Protein AF-A0A7S2QSY2-F1 (afdb_monomer_lite)

Sequence (357 aa):
MADTKAAAERKKIFEDLQKGGANDLNKVTPKVSDGLNRSKMLGNIKKGAKLNNVQAPSTELSRAQKMQFRKERAEAKGESFVEKLDDEGLKFFNHIAEQKFSDQAIAFLNAYWGEVGSQAEFIYTVAWDKFKYADMHARGISYVHKYKEGTKLEFDIGLYFYEQLCKFLGESKNQEWKDEKYEISQPKLVTAIVRKKELRDKVDVNFDGHVSMIEYLLYQYRHFANPADFVTRSMNHDEHPEIRKARLALEEVNKRIQAYEAEKSRLEAEQKKKGVKGLRATNMLAQLNSSPLWEKLQAALITAEAAVRIATKKYGGKVFKGEGGRAMGSSEGSIWWLNRDLAEKKKKYGRVPKGKK

Structure (mmCIF, N/CA/C/O backbone):
data_AF-A0A7S2QSY2-F1
#
_entry.id   AF-A0A7S2QSY2-F1
#
loop_
_atom_site.group_PDB
_atom_site.id
_atom_site.type_symbol
_atom_site.label_atom_id
_atom_site.label_alt_id
_atom_site.label_comp_id
_atom_site.label_asym_id
_atom_site.label_entity_id
_atom_site.label_seq_id
_atom_site.pdbx_PDB_ins_code
_atom_site.Cartn_x
_atom_site.Cartn_y
_atom_site.Cartn_z
_atom_site.occupancy
_atom_site.B_iso_or_equiv
_atom_site.auth_seq_id
_atom_site.auth_comp_id
_atom_site.auth_asym_id
_atom_site.auth_atom_id
_atom_site.pdbx_PDB_model_num
ATOM 1 N N . MET A 1 1 ? -45.312 -27.152 10.683 1.00 50.69 1 MET A N 1
ATOM 2 C CA . MET A 1 1 ? -44.824 -28.178 11.639 1.00 50.69 1 MET A CA 1
ATOM 3 C C . MET A 1 1 ? -43.296 -28.341 11.666 1.00 50.69 1 MET A C 1
ATOM 5 O O . MET A 1 1 ? -42.800 -28.946 12.604 1.00 50.69 1 MET A O 1
ATOM 9 N N . ALA A 1 2 ? -42.525 -27.806 10.706 1.00 49.09 2 ALA A N 1
ATOM 10 C CA . ALA A 1 2 ? -41.055 -27.855 10.765 1.00 49.09 2 ALA A CA 1
ATOM 11 C C . ALA A 1 2 ? -40.451 -26.876 11.802 1.00 49.09 2 ALA A C 1
ATOM 13 O O . ALA A 1 2 ? -39.478 -27.217 12.472 1.00 49.09 2 ALA A O 1
ATOM 14 N N . ASP A 1 3 ? -41.077 -25.714 12.019 1.00 53.25 3 ASP A N 1
ATOM 15 C CA . ASP A 1 3 ? -40.569 -24.689 12.950 1.00 53.25 3 ASP A CA 1
ATOM 16 C C . ASP A 1 3 ? -40.677 -25.063 14.435 1.00 53.25 3 ASP A C 1
ATOM 18 O O . ASP A 1 3 ? -39.853 -24.649 15.252 1.00 53.25 3 ASP A O 1
ATOM 22 N N . THR A 1 4 ? -41.641 -25.907 14.807 1.00 67.38 4 THR A N 1
ATOM 23 C CA . THR A 1 4 ? -41.817 -26.343 16.201 1.00 67.38 4 THR A CA 1
ATOM 24 C C . THR A 1 4 ? -40.722 -27.312 16.647 1.00 67.38 4 THR A 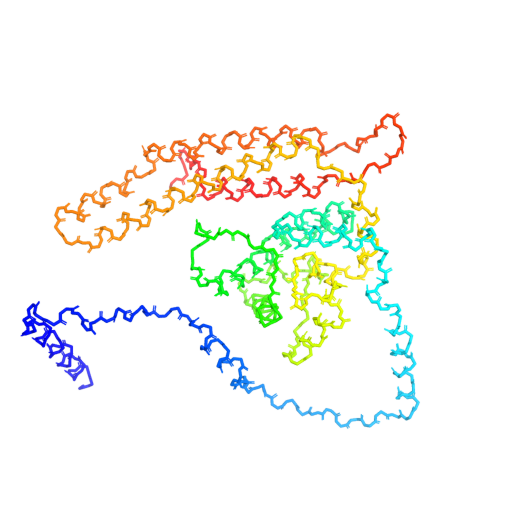C 1
ATOM 26 O O . THR A 1 4 ? -40.346 -27.318 17.820 1.00 67.38 4 THR A O 1
ATOM 29 N N . LYS A 1 5 ? -40.140 -28.078 15.716 1.00 73.19 5 LYS A N 1
ATOM 30 C CA . LYS A 1 5 ? -39.048 -29.017 16.008 1.00 73.19 5 LYS A CA 1
ATOM 31 C C . LYS A 1 5 ? -37.724 -28.283 16.258 1.00 73.19 5 LYS A C 1
ATOM 33 O O . LYS A 1 5 ? -37.023 -28.595 17.216 1.00 73.19 5 LYS A O 1
ATOM 38 N N . ALA A 1 6 ? -37.451 -27.237 15.475 1.00 68.19 6 ALA A N 1
ATOM 39 C CA . ALA A 1 6 ? -36.280 -26.379 15.663 1.00 68.19 6 ALA A CA 1
ATOM 40 C C . ALA A 1 6 ? -36.349 -25.567 16.971 1.00 68.19 6 ALA A C 1
ATOM 42 O O . ALA A 1 6 ? -35.329 -25.350 17.625 1.00 68.19 6 ALA A O 1
ATOM 43 N N . ALA A 1 7 ? -37.547 -25.141 17.386 1.00 73.56 7 ALA A N 1
ATOM 44 C CA . ALA A 1 7 ? -37.744 -24.463 18.666 1.00 73.56 7 ALA A CA 1
ATOM 45 C C . ALA A 1 7 ? -37.523 -25.404 19.867 1.00 73.56 7 ALA A C 1
ATOM 47 O O . ALA A 1 7 ? -36.895 -25.008 20.852 1.00 73.56 7 ALA A O 1
ATOM 48 N N . ALA A 1 8 ? -37.972 -26.661 19.769 1.00 81.69 8 ALA A N 1
ATOM 49 C CA . ALA A 1 8 ? -37.766 -27.671 20.807 1.00 81.69 8 ALA A CA 1
ATOM 50 C C . ALA A 1 8 ? -36.281 -28.050 20.975 1.00 81.69 8 ALA A C 1
ATOM 52 O O . ALA A 1 8 ? -35.799 -28.146 22.103 1.00 81.69 8 ALA A O 1
ATOM 53 N N . GLU A 1 9 ? -35.528 -28.182 19.876 1.00 81.62 9 GLU A N 1
ATOM 54 C CA . GLU A 1 9 ? -34.081 -28.443 19.937 1.00 81.62 9 GLU A CA 1
ATOM 55 C C . GLU A 1 9 ? -33.304 -27.286 20.572 1.00 81.62 9 GLU A C 1
ATOM 57 O O . GLU A 1 9 ? -32.437 -27.515 21.416 1.00 81.62 9 GLU A O 1
ATOM 62 N N . ARG A 1 10 ? -33.646 -26.033 20.244 1.00 79.50 10 ARG A N 1
ATOM 63 C CA . ARG A 1 10 ? -32.997 -24.857 20.851 1.00 79.50 10 ARG A CA 1
ATOM 64 C C . ARG A 1 10 ? -33.268 -24.755 22.349 1.00 79.50 10 ARG A C 1
ATOM 66 O O . ARG A 1 10 ? -32.367 -24.385 23.100 1.00 79.50 10 ARG A O 1
ATOM 73 N N . LYS A 1 11 ? -34.482 -25.102 22.786 1.00 85.12 11 LYS A N 1
ATOM 74 C CA . LYS A 1 11 ? -34.843 -25.104 24.208 1.00 85.12 11 LYS A CA 1
ATOM 75 C C . LYS A 1 11 ? -34.082 -26.187 24.980 1.00 85.12 11 LYS A C 1
ATOM 77 O O . LYS A 1 11 ? -33.561 -25.902 26.052 1.00 85.12 11 LYS A O 1
ATOM 82 N N . LYS A 1 12 ? -33.925 -27.378 24.392 1.00 83.56 12 LYS A N 1
ATOM 83 C CA . LYS A 1 12 ? -33.162 -28.481 24.993 1.00 83.56 12 LYS A CA 1
ATOM 84 C C . LYS A 1 12 ? -31.674 -28.143 25.153 1.00 83.56 12 LYS A C 1
ATOM 86 O O . LYS A 1 12 ? -31.125 -28.322 26.232 1.00 83.56 12 LYS A O 1
ATOM 91 N N . ILE A 1 13 ? -31.052 -27.549 24.130 1.00 76.06 13 ILE A N 1
ATOM 92 C CA . ILE A 1 13 ? -29.649 -27.094 24.194 1.00 76.06 13 ILE A CA 1
ATOM 93 C C . ILE A 1 13 ? -29.450 -26.048 25.303 1.00 76.06 13 ILE A C 1
ATOM 95 O O . ILE A 1 13 ? -28.426 -26.045 25.984 1.00 76.06 13 ILE A O 1
ATOM 99 N N . PHE A 1 14 ? -30.427 -25.159 25.498 1.00 71.50 14 PHE A N 1
ATOM 100 C CA . PHE A 1 14 ? -30.367 -24.134 26.537 1.00 71.50 14 PHE A CA 1
ATOM 101 C C . PHE A 1 14 ? -30.526 -24.714 27.952 1.00 71.50 14 PHE A C 1
ATOM 103 O O . PHE A 1 14 ? -29.812 -24.300 28.864 1.00 71.50 14 PHE A O 1
ATOM 110 N N . GLU A 1 15 ? -31.413 -25.696 28.136 1.00 79.75 15 GLU A N 1
ATOM 111 C CA . GLU A 1 15 ? -31.587 -26.399 29.415 1.00 79.75 15 GLU A CA 1
ATOM 112 C C . GLU A 1 15 ? -30.362 -27.256 29.779 1.00 79.75 15 GLU A C 1
ATOM 114 O O . GLU A 1 15 ? -29.955 -27.275 30.942 1.00 79.75 15 GLU A O 1
ATOM 119 N N . ASP A 1 16 ? -29.718 -27.892 28.796 1.00 73.69 16 ASP A N 1
ATOM 120 C CA . ASP A 1 16 ? -28.496 -28.679 29.007 1.00 73.69 16 ASP A CA 1
ATOM 121 C C . ASP A 1 16 ? -27.298 -27.785 29.394 1.00 73.69 16 ASP A C 1
ATOM 123 O O . ASP A 1 16 ? -26.486 -28.156 30.243 1.00 73.69 16 ASP A O 1
ATOM 127 N N . LEU A 1 17 ? -27.233 -26.557 28.864 1.00 64.62 17 LEU A N 1
ATOM 128 C CA . LEU A 1 17 ? -26.238 -25.545 29.252 1.00 64.62 17 LEU A CA 1
ATOM 129 C C . LEU A 1 17 ? -26.439 -25.006 30.676 1.00 64.62 17 LEU A C 1
ATOM 131 O O . LEU A 1 17 ? -25.469 -24.591 31.306 1.00 64.62 17 LEU A O 1
ATOM 135 N N . GLN A 1 18 ? -27.671 -25.003 31.192 1.00 76.50 18 GLN A N 1
ATOM 136 C CA . GLN A 1 18 ? -27.955 -24.574 32.567 1.00 76.50 18 GLN A CA 1
ATOM 137 C C . GLN A 1 18 ? -27.713 -25.677 33.603 1.00 76.50 18 GLN A C 1
ATOM 139 O O . GLN A 1 18 ? -27.445 -25.368 34.763 1.00 76.50 18 GLN A O 1
ATOM 144 N N . LYS A 1 19 ? -27.788 -26.952 33.201 1.00 76.06 19 LYS A N 1
ATOM 145 C CA . LYS A 1 19 ? -27.580 -28.107 34.092 1.00 76.06 19 LYS A CA 1
ATOM 146 C C . LYS A 1 19 ? -26.111 -28.533 34.219 1.00 76.06 19 LYS A C 1
ATOM 148 O O . LYS A 1 19 ? -25.782 -29.300 35.121 1.00 76.06 19 LYS A O 1
ATOM 153 N N . GLY A 1 20 ? -25.223 -28.027 33.362 1.00 54.44 20 GLY A N 1
ATOM 154 C CA . GLY A 1 20 ? -23.781 -28.267 33.444 1.00 54.44 20 GLY A CA 1
ATOM 155 C C . GLY A 1 20 ? -23.124 -27.477 34.579 1.00 54.44 20 GLY A C 1
ATOM 156 O O . GLY A 1 20 ? -22.805 -26.301 34.421 1.00 54.44 20 GLY A O 1
ATOM 157 N N . GLY A 1 21 ? -22.917 -28.128 35.726 1.00 45.19 21 GLY A N 1
ATOM 158 C CA . GLY A 1 21 ? -22.182 -27.581 36.869 1.00 45.19 21 GLY A CA 1
ATOM 159 C C . GLY A 1 21 ? -20.744 -27.169 36.522 1.00 45.19 21 GLY A C 1
ATOM 160 O O . GLY A 1 21 ? -20.099 -27.746 35.650 1.00 45.19 21 GLY A O 1
ATOM 161 N N . ALA A 1 22 ? -20.239 -26.166 37.242 1.00 50.59 22 ALA A N 1
ATOM 162 C CA . ALA A 1 22 ? -19.014 -25.400 36.981 1.00 50.59 22 ALA A CA 1
ATOM 163 C C . ALA A 1 22 ? -17.669 -26.172 36.983 1.00 50.59 22 ALA A C 1
ATOM 165 O O . ALA A 1 22 ? -16.617 -25.539 36.954 1.00 50.59 22 ALA A O 1
ATOM 166 N N . ASN A 1 23 ? -17.670 -27.508 36.982 1.00 48.81 23 ASN A N 1
ATOM 167 C CA . ASN A 1 23 ? -16.460 -28.326 37.132 1.00 48.81 23 ASN A CA 1
ATOM 168 C C . ASN A 1 23 ? -15.891 -28.922 35.831 1.00 48.81 23 ASN A C 1
ATOM 170 O O . ASN A 1 23 ? -14.865 -29.589 35.894 1.00 48.81 23 ASN A O 1
ATOM 174 N N . ASP A 1 24 ? -16.468 -28.633 34.658 1.00 45.44 24 ASP A N 1
ATOM 175 C CA . ASP A 1 24 ? -15.987 -29.168 33.365 1.00 45.44 24 ASP A CA 1
ATOM 176 C C . ASP A 1 24 ? -15.533 -28.088 32.355 1.00 45.44 24 ASP A C 1
ATOM 178 O O . ASP A 1 24 ? -15.502 -28.285 31.138 1.00 45.44 24 ASP A O 1
ATOM 182 N N . LEU A 1 25 ? -15.116 -26.917 32.850 1.00 48.22 25 LEU A N 1
ATOM 183 C CA . LEU A 1 25 ? -14.672 -25.791 32.010 1.00 48.22 25 LEU A CA 1
ATOM 184 C C . LEU A 1 25 ? -13.300 -25.988 31.329 1.00 48.22 25 LEU A C 1
ATOM 186 O O . LEU A 1 25 ? -12.927 -25.175 30.487 1.00 48.22 25 LEU A O 1
ATOM 190 N N . ASN A 1 26 ? -12.580 -27.081 31.604 1.00 44.19 26 ASN A N 1
ATOM 191 C CA . ASN A 1 26 ? -11.269 -27.363 30.997 1.00 44.19 26 ASN A CA 1
ATOM 192 C C . ASN A 1 26 ? -11.314 -28.200 29.703 1.00 44.19 26 ASN A C 1
ATOM 194 O O . ASN A 1 26 ? -10.260 -28.521 29.156 1.00 44.19 26 ASN A O 1
ATOM 198 N N . LYS A 1 27 ? -12.498 -28.539 29.170 1.00 44.47 27 LYS A N 1
ATOM 199 C CA . LYS A 1 27 ? -12.619 -29.299 27.904 1.00 44.47 27 LYS A CA 1
ATOM 200 C C . LYS A 1 27 ? -13.310 -28.562 26.757 1.00 44.47 27 LYS A C 1
ATOM 202 O O . LYS A 1 27 ? -13.442 -29.122 25.669 1.00 44.47 27 LYS A O 1
ATOM 207 N N . VAL A 1 28 ? -13.685 -27.297 26.933 1.00 40.47 28 VAL A N 1
ATOM 208 C CA . VAL A 1 28 ? -14.290 -26.503 25.854 1.00 40.47 28 VAL A CA 1
ATOM 209 C C . VAL A 1 28 ? -13.216 -25.654 25.183 1.00 40.47 28 VAL A C 1
ATOM 211 O O . VAL A 1 28 ? -12.986 -24.498 25.530 1.00 40.47 28 VAL A O 1
ATOM 214 N N . THR A 1 29 ? -12.549 -26.234 24.186 1.00 38.97 29 THR A N 1
ATOM 215 C CA . THR A 1 29 ? -11.822 -25.436 23.195 1.00 38.97 29 THR A CA 1
ATOM 216 C C . THR A 1 29 ? -12.833 -24.542 22.471 1.00 38.97 29 THR A C 1
ATOM 218 O O . THR A 1 29 ? -13.835 -25.048 21.953 1.00 38.97 29 THR A O 1
ATOM 221 N N . PRO A 1 30 ? -12.629 -23.214 22.415 1.00 38.22 30 PRO A N 1
ATOM 222 C CA . PRO A 1 30 ? -13.515 -22.358 21.651 1.00 38.22 30 PRO A CA 1
ATOM 223 C C . PRO A 1 30 ? -13.351 -22.716 20.173 1.00 38.22 30 PRO A C 1
ATOM 225 O O . PRO A 1 30 ? -12.319 -22.439 19.561 1.00 38.22 30 PRO A O 1
ATOM 228 N N . LYS A 1 31 ? -14.381 -23.336 19.585 1.00 39.25 31 LYS A N 1
ATOM 229 C CA . LYS A 1 31 ? -14.563 -23.350 18.132 1.00 39.25 31 LYS A CA 1
ATOM 230 C C . LYS A 1 31 ? -14.738 -21.899 17.693 1.00 39.25 31 LYS A C 1
ATOM 232 O O . LYS A 1 31 ? -15.846 -21.373 17.682 1.00 39.25 31 LYS A O 1
ATOM 237 N N . VAL A 1 32 ? -13.623 -21.252 17.365 1.00 39.62 32 VAL A N 1
ATOM 238 C CA . VAL A 1 32 ? -13.602 -20.021 16.582 1.00 39.62 32 VAL A CA 1
ATOM 239 C C . VAL A 1 32 ? -14.216 -20.382 15.233 1.00 39.62 32 VAL A C 1
ATOM 241 O O . VAL A 1 32 ? -13.610 -21.087 14.426 1.00 39.62 32 VAL A O 1
ATOM 244 N N . SER A 1 33 ? -15.472 -19.993 15.045 1.00 46.12 33 SER A N 1
ATOM 245 C CA . SER A 1 33 ? -16.187 -20.154 13.791 1.00 46.12 33 SER A CA 1
ATOM 246 C C . SER A 1 33 ? -15.551 -19.276 12.711 1.00 46.12 33 SER A C 1
ATOM 248 O O . SER A 1 33 ? -15.330 -18.081 12.890 1.00 46.12 33 SER A O 1
ATOM 250 N N . ASP A 1 34 ? -15.273 -19.931 11.586 1.00 46.12 34 ASP A N 1
ATOM 251 C CA . ASP A 1 34 ? -15.188 -19.384 10.230 1.00 46.12 34 ASP A CA 1
ATOM 252 C C . ASP A 1 34 ? -14.036 -18.443 9.855 1.00 46.12 34 ASP A C 1
ATOM 254 O O . ASP A 1 34 ? -14.152 -17.622 8.949 1.00 46.12 34 ASP A O 1
ATOM 258 N N . GLY A 1 35 ? -12.851 -18.686 10.414 1.00 43.22 35 GLY A N 1
ATOM 259 C CA . GLY A 1 35 ? -11.619 -18.495 9.644 1.00 43.22 35 GLY A CA 1
ATOM 260 C C . GLY A 1 35 ? -11.384 -19.719 8.754 1.00 43.22 35 GLY A C 1
ATOM 261 O O . GLY A 1 35 ? -11.264 -20.836 9.265 1.00 43.22 35 GLY A O 1
ATOM 262 N N . LEU A 1 36 ? -11.328 -19.559 7.428 1.00 49.75 36 LEU A N 1
ATOM 263 C CA . LEU A 1 36 ? -10.920 -20.636 6.520 1.00 49.75 36 LEU A CA 1
ATOM 264 C C . LEU A 1 36 ? -9.471 -21.043 6.861 1.00 49.75 36 LEU A C 1
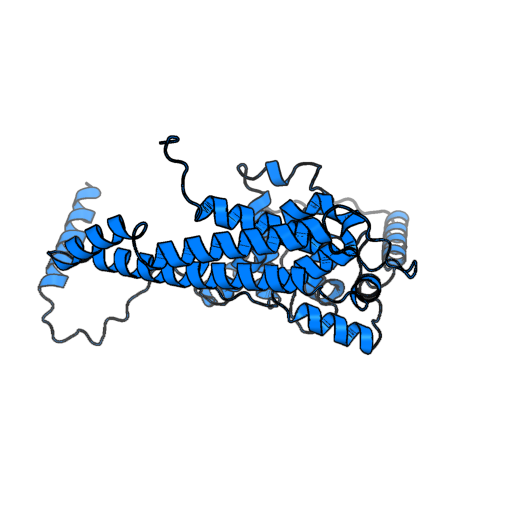ATOM 266 O O . LEU A 1 36 ? -8.515 -20.406 6.436 1.00 49.75 36 LEU A O 1
ATOM 270 N N . ASN A 1 37 ? -9.293 -22.086 7.676 1.00 66.38 37 ASN A N 1
ATOM 271 C CA . ASN A 1 37 ? -7.963 -22.582 8.039 1.00 66.38 37 ASN A CA 1
ATOM 272 C C . ASN A 1 37 ? -7.201 -23.012 6.761 1.00 66.38 37 ASN A C 1
ATOM 274 O O . ASN A 1 37 ? -7.827 -23.552 5.844 1.00 66.38 37 ASN A O 1
ATOM 278 N N . ARG A 1 38 ? -5.873 -22.812 6.690 1.00 60.22 38 ARG A N 1
ATOM 279 C CA . ARG A 1 38 ? -4.998 -23.126 5.530 1.00 60.22 38 ARG A CA 1
ATOM 280 C C . ARG A 1 38 ? -5.296 -24.508 4.937 1.00 60.22 38 ARG A C 1
ATOM 282 O O . ARG A 1 38 ? -5.371 -24.662 3.724 1.00 60.22 38 ARG A O 1
ATOM 289 N N . SER A 1 39 ? -5.574 -25.492 5.794 1.00 69.69 39 SER A N 1
ATOM 290 C CA . SER A 1 39 ? -5.979 -26.849 5.396 1.00 69.69 39 SER A CA 1
ATOM 291 C C . SER A 1 39 ? -7.286 -26.895 4.579 1.00 69.69 39 SER A C 1
ATOM 293 O O . SER A 1 39 ? -7.354 -27.595 3.571 1.00 69.69 39 SER A O 1
ATOM 295 N N . LYS A 1 40 ? -8.308 -26.102 4.938 1.00 70.38 40 LYS A N 1
ATOM 296 C CA . LYS A 1 40 ? -9.559 -25.984 4.164 1.00 70.38 40 LYS A CA 1
ATOM 297 C C . LYS A 1 40 ? -9.350 -25.245 2.843 1.00 70.38 40 LYS A C 1
ATOM 299 O O . LYS A 1 40 ? -9.940 -25.646 1.845 1.00 70.38 40 LYS A O 1
ATOM 304 N N . MET A 1 41 ? -8.504 -24.211 2.815 1.00 65.25 41 MET A N 1
ATOM 305 C CA . MET A 1 41 ? -8.178 -23.507 1.568 1.00 65.25 41 MET A CA 1
ATOM 306 C C . MET A 1 41 ? -7.459 -24.444 0.585 1.00 65.25 41 MET A C 1
ATOM 308 O O . MET A 1 41 ? -7.918 -24.620 -0.541 1.00 65.25 41 MET A O 1
ATOM 312 N N . LEU A 1 42 ? -6.411 -25.138 1.044 1.00 70.38 42 LEU A N 1
ATOM 313 C CA . LEU A 1 42 ? -5.708 -26.152 0.252 1.00 70.38 42 LEU A CA 1
ATOM 314 C C . LEU A 1 42 ? -6.639 -27.303 -0.156 1.00 70.38 42 LEU A C 1
ATOM 316 O O . LEU A 1 42 ? -6.533 -27.819 -1.266 1.00 70.38 42 LEU A O 1
ATOM 320 N N . GLY A 1 43 ? -7.584 -27.683 0.707 1.00 73.88 43 GLY A N 1
ATOM 321 C CA . GLY A 1 43 ? -8.617 -28.672 0.402 1.00 73.88 43 GLY A CA 1
ATOM 322 C C . GLY A 1 43 ? -9.564 -28.235 -0.718 1.00 73.88 43 GLY A C 1
ATOM 323 O O . GLY A 1 43 ? -9.887 -29.045 -1.583 1.00 73.88 43 GLY A O 1
ATOM 324 N N . ASN A 1 44 ? -9.971 -26.965 -0.750 1.00 65.94 44 ASN A N 1
ATOM 325 C CA . ASN A 1 44 ? -10.832 -26.422 -1.805 1.00 65.94 44 ASN A CA 1
ATOM 326 C C . ASN A 1 44 ? -10.083 -26.261 -3.137 1.00 65.94 44 ASN A C 1
ATOM 328 O O . ASN A 1 44 ? -10.648 -26.581 -4.179 1.00 65.94 44 ASN A O 1
ATOM 332 N N . ILE A 1 45 ? -8.804 -25.869 -3.102 1.00 60.81 45 ILE A N 1
ATOM 333 C CA . ILE A 1 45 ? -7.930 -25.827 -4.287 1.00 60.81 45 ILE A CA 1
ATOM 334 C C . ILE A 1 45 ? -7.739 -27.240 -4.860 1.00 60.81 45 ILE A C 1
ATOM 336 O O . ILE A 1 45 ? -7.869 -27.451 -6.065 1.00 60.81 45 ILE A O 1
ATOM 340 N N . LYS A 1 46 ? -7.508 -28.242 -3.999 1.00 60.53 46 LYS A N 1
ATOM 341 C CA . LYS A 1 46 ? -7.387 -29.651 -4.413 1.00 60.53 46 LYS A CA 1
ATOM 342 C C . LYS A 1 46 ? -8.694 -30.245 -4.941 1.00 60.53 46 LYS A C 1
ATOM 344 O O . LYS A 1 46 ? -8.645 -31.169 -5.745 1.00 60.53 46 LYS A O 1
ATOM 349 N N . LYS A 1 47 ? -9.852 -29.738 -4.505 1.00 61.53 47 LYS A N 1
ATOM 350 C CA . LYS A 1 47 ? -11.168 -30.254 -4.911 1.00 61.53 47 LYS A CA 1
ATOM 351 C C . LYS A 1 47 ? -11.636 -29.804 -6.292 1.00 61.53 47 LYS A C 1
ATOM 353 O O . LYS A 1 47 ? -12.694 -30.275 -6.683 1.00 61.53 47 LYS A O 1
ATOM 358 N N . GLY A 1 48 ? -10.866 -28.974 -7.007 1.00 45.44 48 GLY A N 1
ATOM 359 C CA . GLY A 1 48 ? -11.055 -28.668 -8.428 1.00 45.44 48 GLY A CA 1
ATOM 360 C C . GLY A 1 48 ? -12.489 -28.271 -8.777 1.00 45.44 48 GLY A C 1
ATOM 361 O O . GLY A 1 48 ? -13.330 -29.128 -9.032 1.00 45.44 48 GLY A O 1
ATOM 362 N N . ALA A 1 49 ? -12.783 -26.969 -8.820 1.00 46.69 49 ALA A N 1
ATOM 363 C CA . ALA A 1 49 ? -14.053 -26.501 -9.366 1.00 46.69 49 ALA A CA 1
ATOM 364 C C . ALA A 1 49 ? -14.284 -27.167 -10.734 1.00 46.69 49 ALA A C 1
ATOM 366 O O . ALA A 1 49 ? -13.443 -27.050 -11.627 1.00 46.69 49 ALA A O 1
ATOM 367 N N . LYS A 1 50 ? -15.389 -27.915 -10.870 1.00 42.38 50 LYS A N 1
ATOM 368 C CA . LYS A 1 50 ? -15.807 -28.521 -12.137 1.00 42.38 50 LYS A CA 1
ATOM 369 C C . LYS A 1 50 ? -16.083 -27.381 -13.116 1.00 42.38 50 LYS A C 1
ATOM 371 O O . LYS A 1 50 ? -17.165 -26.803 -13.107 1.00 42.38 50 LYS A O 1
ATOM 376 N N . LEU A 1 51 ? -15.074 -27.011 -13.896 1.00 43.62 51 LEU A N 1
ATOM 377 C CA . LEU A 1 51 ? -15.234 -26.126 -15.038 1.00 43.62 51 LEU A CA 1
ATOM 378 C C . LEU A 1 51 ? -16.082 -26.869 -16.072 1.00 43.62 51 LEU A C 1
ATOM 380 O O . LEU A 1 51 ? -15.885 -28.064 -16.295 1.00 43.62 51 LEU A O 1
ATOM 384 N N . ASN A 1 52 ? -17.047 -26.163 -16.658 1.00 39.75 52 ASN A N 1
ATOM 385 C CA . ASN A 1 52 ? -17.882 -26.691 -17.729 1.00 39.75 52 ASN A CA 1
ATOM 386 C C . ASN A 1 52 ? -16.992 -27.308 -18.817 1.00 39.75 52 ASN A C 1
ATOM 388 O O . ASN A 1 52 ? -16.001 -26.697 -19.219 1.00 39.75 52 ASN A O 1
ATOM 392 N N . ASN A 1 53 ? -17.351 -28.511 -19.275 1.00 42.09 53 ASN A N 1
ATOM 393 C CA . ASN A 1 53 ? -16.729 -29.167 -20.422 1.00 42.09 53 ASN A CA 1
ATOM 394 C C . ASN A 1 53 ? -16.919 -28.277 -21.656 1.00 42.09 53 ASN A C 1
ATOM 396 O O . ASN A 1 53 ? -17.928 -28.363 -22.351 1.00 42.09 53 ASN A O 1
ATOM 400 N N . VAL A 1 54 ? -15.950 -27.405 -21.916 1.00 36.03 54 VAL A N 1
ATOM 401 C CA . VAL A 1 54 ? -15.820 -26.729 -23.201 1.00 36.03 54 VAL A CA 1
ATOM 402 C C . VAL A 1 54 ? -15.402 -27.808 -24.194 1.00 36.03 54 VAL A C 1
ATOM 404 O O . VAL A 1 54 ? -14.321 -28.383 -24.064 1.00 36.03 54 VAL A O 1
ATOM 407 N N . GLN A 1 55 ? -16.283 -28.130 -25.144 1.00 37.09 55 GLN A N 1
ATOM 408 C CA . GLN A 1 55 ? -15.950 -28.983 -26.282 1.00 37.09 55 GLN A CA 1
ATOM 409 C C . GLN A 1 55 ? -14.698 -28.420 -26.956 1.00 37.09 55 GLN A C 1
ATOM 411 O O . GLN A 1 55 ? -14.677 -27.266 -27.386 1.00 37.09 55 GLN A O 1
ATOM 416 N N . ALA A 1 56 ? -13.637 -29.226 -26.998 1.00 37.03 56 ALA A N 1
ATOM 417 C CA . ALA A 1 56 ? -12.425 -28.864 -27.708 1.00 37.03 56 ALA A CA 1
ATOM 418 C C . ALA A 1 56 ? -12.780 -28.662 -29.192 1.00 37.03 56 ALA A C 1
ATOM 420 O O . ALA A 1 56 ? -13.370 -29.570 -29.784 1.00 37.03 56 ALA A O 1
ATOM 421 N N . PRO A 1 57 ? -12.459 -27.510 -29.804 1.00 38.78 57 PRO A N 1
ATOM 422 C CA . PRO A 1 57 ? -12.703 -27.316 -31.224 1.00 38.78 57 PRO A CA 1
ATOM 423 C C . PRO A 1 57 ? -11.857 -28.322 -32.013 1.00 38.78 57 PRO A C 1
ATOM 425 O O . PRO A 1 57 ? -10.626 -28.273 -32.004 1.00 38.78 57 PRO A O 1
ATOM 428 N N . SER A 1 58 ? -12.528 -29.267 -32.673 1.00 47.38 58 SER A N 1
ATOM 429 C CA . SER A 1 58 ? -11.917 -30.233 -33.582 1.00 47.38 58 SER A CA 1
ATOM 430 C C . SER A 1 58 ? -11.642 -29.561 -34.925 1.00 47.38 58 SER A C 1
ATOM 432 O O . SER A 1 58 ? -12.368 -29.743 -35.898 1.00 47.38 58 SER A O 1
ATOM 434 N N . THR A 1 59 ? -10.591 -28.755 -34.979 1.00 49.66 59 THR A N 1
ATOM 435 C CA . THR A 1 59 ? -10.024 -28.297 -36.249 1.00 49.66 59 THR A CA 1
ATOM 436 C C . THR A 1 59 ? -8.560 -28.680 -36.263 1.00 49.66 59 THR A C 1
ATOM 438 O O . THR A 1 59 ? -7.725 -28.060 -35.600 1.00 49.66 59 THR A O 1
ATOM 441 N N . GLU A 1 60 ? -8.254 -29.758 -36.982 1.00 63.56 60 GLU A N 1
ATOM 442 C CA . GLU A 1 60 ? -6.887 -30.178 -37.242 1.00 63.56 60 GLU A CA 1
ATOM 443 C C . GLU A 1 60 ? -6.170 -29.080 -38.029 1.00 63.56 60 GLU A C 1
ATOM 445 O O . GLU A 1 60 ? -6.358 -28.913 -39.231 1.00 63.56 60 GLU A O 1
ATOM 450 N N . LEU A 1 61 ? -5.337 -28.302 -37.337 1.00 71.06 61 LEU A N 1
ATOM 451 C CA . LEU A 1 61 ? -4.461 -27.331 -37.984 1.00 71.06 61 LEU A CA 1
ATOM 452 C C . LEU A 1 61 ? -3.588 -28.046 -39.021 1.00 71.06 61 LEU A C 1
ATOM 454 O O . LEU A 1 61 ? -2.956 -29.073 -38.719 1.00 71.06 61 LEU A O 1
ATOM 458 N N . SER A 1 62 ? -3.519 -27.469 -40.220 1.00 85.06 62 SER A N 1
ATOM 459 C CA . SER A 1 62 ? -2.649 -27.955 -41.290 1.00 85.06 62 SER A CA 1
ATOM 460 C C . SER A 1 62 ? -1.182 -27.963 -40.843 1.00 85.06 62 SER A C 1
ATOM 462 O O . SER A 1 62 ? -0.767 -27.235 -39.934 1.00 85.06 62 SER A O 1
ATOM 464 N N . ARG A 1 63 ? -0.352 -28.788 -41.491 1.00 81.62 63 ARG A N 1
ATOM 465 C CA . AR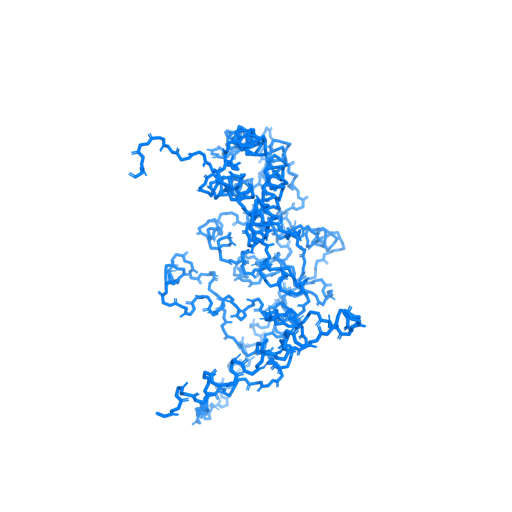G A 1 63 ? 1.086 -28.885 -41.180 1.00 81.62 63 ARG A CA 1
ATOM 466 C C . ARG A 1 63 ? 1.802 -27.532 -41.314 1.00 81.62 63 ARG A C 1
ATOM 468 O O . ARG A 1 63 ? 2.691 -27.251 -40.513 1.00 81.62 63 ARG A O 1
ATOM 475 N N . ALA A 1 64 ? 1.375 -26.696 -42.262 1.00 85.06 64 ALA A N 1
ATOM 476 C CA . ALA A 1 64 ? 1.881 -25.339 -42.456 1.00 85.06 64 ALA A CA 1
ATOM 477 C C . ALA A 1 64 ? 1.514 -24.423 -41.279 1.00 85.06 64 ALA A C 1
ATOM 479 O O . ALA A 1 64 ? 2.399 -23.814 -40.689 1.00 85.06 64 ALA A O 1
ATOM 480 N N . GLN A 1 65 ? 0.249 -24.427 -40.846 1.00 78.38 65 GLN A N 1
ATOM 481 C CA . GLN A 1 65 ? -0.192 -23.659 -39.675 1.00 78.38 65 GLN A CA 1
ATOM 482 C C . GLN A 1 65 ? 0.500 -24.127 -38.388 1.00 78.38 65 GLN A C 1
ATOM 484 O O . GLN A 1 65 ? 0.915 -23.305 -37.581 1.00 78.38 65 GLN A O 1
ATOM 489 N N . LYS A 1 66 ? 0.713 -25.439 -38.211 1.00 74.38 66 LYS A N 1
ATOM 490 C CA . LYS A 1 66 ? 1.493 -25.985 -37.084 1.00 74.38 66 LYS A CA 1
ATOM 491 C C . LYS A 1 66 ? 2.958 -25.541 -37.121 1.00 74.38 66 LYS A C 1
ATOM 493 O O . LYS A 1 66 ? 3.531 -25.300 -36.061 1.00 74.38 66 LYS A O 1
ATOM 498 N N . MET A 1 67 ? 3.578 -25.450 -38.302 1.00 77.56 67 MET A N 1
ATOM 499 C CA . MET A 1 67 ? 4.949 -24.941 -38.437 1.00 77.56 67 MET A CA 1
ATOM 500 C C . MET A 1 67 ? 5.028 -23.440 -38.182 1.00 77.56 67 MET A C 1
ATOM 502 O O . MET A 1 67 ? 5.924 -23.012 -37.464 1.00 77.56 67 MET A O 1
ATOM 506 N N . GLN A 1 68 ? 4.074 -22.665 -38.690 1.00 77.94 68 GLN A N 1
ATOM 507 C CA . GLN A 1 68 ? 4.015 -21.225 -38.471 1.00 77.94 68 GLN A CA 1
ATOM 508 C C . GLN A 1 68 ? 3.789 -20.901 -36.993 1.00 77.94 68 GLN A C 1
ATOM 510 O O . GLN A 1 68 ? 4.557 -20.143 -36.423 1.00 77.94 68 GLN A O 1
ATOM 515 N N . PHE A 1 69 ? 2.891 -21.624 -36.318 1.00 69.38 69 PHE A N 1
ATOM 516 C CA . PHE A 1 69 ? 2.691 -21.499 -34.871 1.00 69.38 69 PHE A CA 1
ATOM 517 C C . PHE A 1 69 ? 3.930 -21.914 -34.060 1.00 69.38 69 PHE A C 1
ATOM 519 O O . PHE A 1 69 ? 4.187 -21.385 -32.985 1.00 69.38 69 PHE A O 1
ATOM 526 N N . ARG A 1 70 ? 4.722 -22.883 -34.545 1.00 70.00 70 ARG A N 1
ATOM 527 C CA . ARG A 1 70 ? 6.000 -23.263 -33.914 1.00 70.00 70 ARG A CA 1
ATOM 528 C C . ARG A 1 70 ? 7.089 -22.223 -34.150 1.00 70.00 70 ARG A C 1
ATOM 530 O O . ARG A 1 70 ? 7.872 -22.006 -33.235 1.00 70.00 70 ARG A O 1
ATOM 537 N N . LYS A 1 71 ? 7.128 -21.604 -35.332 1.00 72.31 71 LYS A N 1
ATOM 538 C CA . LYS A 1 71 ? 8.063 -20.533 -35.690 1.00 72.31 71 LYS A CA 1
ATOM 539 C C . LYS A 1 71 ? 7.738 -19.254 -34.920 1.00 72.31 71 LYS A C 1
ATOM 541 O O . LYS A 1 71 ? 8.604 -18.770 -34.214 1.00 72.31 71 LYS A O 1
ATOM 546 N N . GLU A 1 72 ? 6.476 -18.833 -34.889 1.00 67.75 72 GLU A N 1
ATOM 547 C CA . GLU A 1 72 ? 5.988 -17.730 -34.051 1.00 67.75 72 GLU A CA 1
ATOM 548 C C . GLU A 1 72 ? 6.240 -17.994 -32.565 1.00 67.75 72 GLU A C 1
ATOM 550 O O . GLU A 1 72 ? 6.602 -17.087 -31.836 1.00 67.75 72 GLU A O 1
ATOM 555 N N . ARG A 1 73 ? 6.128 -19.242 -32.088 1.00 58.12 73 ARG A N 1
ATOM 556 C CA . ARG A 1 73 ? 6.451 -19.606 -30.696 1.00 58.12 73 ARG A CA 1
ATOM 557 C C . ARG A 1 73 ? 7.955 -19.753 -30.429 1.00 58.12 73 ARG A C 1
ATOM 559 O O . ARG A 1 73 ? 8.347 -19.750 -29.267 1.00 58.12 73 ARG A O 1
ATOM 566 N N . ALA A 1 74 ? 8.773 -19.924 -31.467 1.00 53.41 74 ALA A N 1
ATOM 567 C CA . ALA A 1 74 ? 10.235 -19.936 -31.405 1.00 53.41 74 ALA A CA 1
ATOM 568 C C . ALA A 1 74 ? 10.812 -18.509 -31.482 1.00 53.41 74 ALA A C 1
ATOM 570 O O . ALA A 1 74 ? 11.786 -18.219 -30.803 1.00 53.41 74 ALA A O 1
ATOM 571 N N . GLU A 1 75 ? 10.162 -17.616 -32.227 1.00 53.81 75 GLU A N 1
ATOM 572 C CA . GLU A 1 75 ? 10.455 -16.180 -32.306 1.00 53.81 75 GLU A CA 1
ATOM 573 C C . GLU A 1 75 ? 9.860 -15.426 -31.099 1.00 53.81 75 GLU A C 1
ATOM 575 O O . GLU A 1 75 ? 10.509 -14.554 -30.541 1.00 53.81 75 GLU A O 1
ATOM 580 N N . ALA A 1 76 ? 8.702 -15.852 -30.574 1.00 54.25 76 ALA A N 1
ATOM 581 C CA . ALA A 1 76 ? 8.167 -15.453 -29.259 1.00 54.25 76 ALA A CA 1
ATOM 582 C C . ALA A 1 76 ? 8.777 -16.245 -28.085 1.00 54.25 76 ALA A C 1
ATOM 584 O O . ALA A 1 76 ? 8.442 -16.012 -26.925 1.00 54.25 76 ALA A O 1
ATOM 585 N N . LYS A 1 77 ? 9.697 -17.170 -28.387 1.00 47.81 77 LYS A N 1
ATOM 586 C CA . LYS A 1 77 ? 10.783 -17.576 -27.481 1.00 47.81 77 LYS A CA 1
ATOM 587 C C . LYS A 1 77 ? 11.886 -16.506 -27.458 1.00 47.81 77 LYS A C 1
ATOM 589 O O . LYS A 1 77 ? 12.996 -16.804 -27.023 1.00 47.81 77 LYS A O 1
ATOM 594 N N . GLY A 1 78 ? 11.567 -15.302 -27.946 1.00 43.78 78 GLY A N 1
ATOM 595 C CA . GLY A 1 78 ? 12.234 -14.059 -27.622 1.00 43.78 78 GLY A CA 1
ATOM 596 C C . GLY A 1 78 ? 12.600 -14.061 -26.152 1.00 43.78 78 GLY A C 1
ATOM 597 O O . GLY A 1 78 ? 11.788 -14.474 -25.321 1.00 43.78 78 GLY A O 1
ATOM 598 N N . GLU A 1 79 ? 13.874 -13.746 -25.933 1.00 49.22 79 GLU A N 1
ATOM 599 C CA . GLU A 1 79 ? 14.483 -13.262 -24.700 1.00 49.22 79 GLU A CA 1
ATOM 600 C C . GLU A 1 79 ? 13.685 -13.664 -23.466 1.00 49.22 79 GLU A C 1
ATOM 602 O O . GLU A 1 79 ? 12.631 -13.094 -23.172 1.00 49.22 79 GLU A O 1
ATOM 607 N N . SER A 1 80 ? 14.154 -14.704 -22.764 1.00 53.59 80 SER A N 1
ATOM 608 C CA . SER A 1 80 ? 13.603 -15.039 -21.455 1.00 53.59 80 SER A CA 1
ATOM 609 C C . SER A 1 80 ? 13.373 -13.737 -20.700 1.00 53.59 80 SER A C 1
ATOM 611 O O . SER A 1 80 ? 14.309 -12.967 -20.543 1.00 53.59 80 SER A O 1
ATOM 613 N N . PHE A 1 81 ? 12.132 -13.485 -20.268 1.00 64.06 81 PHE A N 1
ATOM 614 C CA . PHE A 1 81 ? 11.788 -12.297 -19.475 1.00 64.06 81 PHE A CA 1
ATOM 615 C C . PHE A 1 81 ? 12.785 -12.084 -18.321 1.00 64.06 81 PHE A C 1
ATOM 617 O O . PHE A 1 81 ? 13.071 -10.962 -17.916 1.00 64.06 81 PHE A O 1
ATOM 624 N N . VAL A 1 82 ? 13.356 -13.192 -17.847 1.00 64.25 82 VAL A N 1
ATOM 625 C CA . VAL A 1 82 ? 14.583 -13.248 -17.065 1.00 64.25 82 VAL A CA 1
ATOM 626 C C . VAL A 1 82 ? 15.793 -13.049 -17.989 1.00 64.25 82 VAL A C 1
ATOM 628 O O . VAL A 1 82 ? 16.464 -14.011 -18.378 1.00 64.25 82 VAL A O 1
ATOM 631 N N . GLU A 1 83 ? 16.066 -11.810 -18.391 1.00 75.00 83 GLU A N 1
ATOM 632 C CA . GLU A 1 83 ? 17.425 -11.463 -18.800 1.00 75.00 83 GLU A CA 1
ATOM 633 C C . GLU A 1 83 ? 18.323 -11.717 -17.584 1.00 75.00 83 GLU A C 1
ATOM 635 O O . GLU A 1 83 ? 17.928 -11.448 -16.445 1.00 75.00 83 GLU A O 1
ATOM 640 N N . LYS A 1 84 ? 19.495 -12.326 -17.789 1.00 87.56 84 LYS A N 1
ATOM 641 C CA . LYS A 1 84 ? 20.394 -12.603 -16.668 1.00 87.56 84 LYS A CA 1
ATOM 642 C C . LYS A 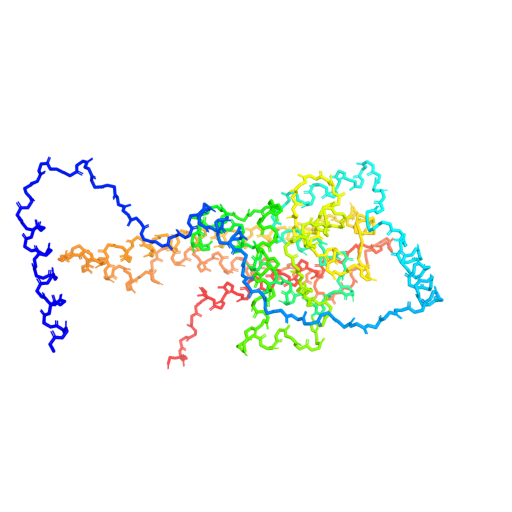1 84 ? 20.901 -11.272 -16.122 1.00 87.56 84 LYS A C 1
ATOM 644 O O . LYS A 1 84 ? 21.779 -10.666 -16.726 1.00 87.56 84 LYS A O 1
ATOM 649 N N . LEU A 1 85 ? 20.346 -10.853 -14.987 1.00 93.38 85 LEU A N 1
ATOM 650 C CA . LEU A 1 85 ? 20.889 -9.761 -14.190 1.00 93.38 85 LEU A CA 1
ATOM 651 C C . LEU A 1 85 ? 22.336 -10.090 -13.816 1.00 93.38 85 LEU A C 1
ATOM 653 O O . LEU A 1 85 ? 22.660 -11.248 -13.534 1.00 93.38 85 LEU A O 1
ATOM 657 N N . ASP A 1 86 ? 23.194 -9.076 -13.807 1.00 96.00 86 ASP A N 1
ATOM 658 C CA . ASP A 1 86 ? 24.514 -9.198 -13.206 1.00 96.00 86 ASP A CA 1
ATOM 659 C C . ASP A 1 86 ? 24.402 -9.347 -11.677 1.00 96.00 86 ASP A C 1
ATOM 661 O O . ASP A 1 86 ? 23.342 -9.153 -11.073 1.00 96.00 86 ASP A O 1
ATOM 665 N N . ASP A 1 87 ? 25.498 -9.735 -11.025 1.00 96.44 87 ASP A N 1
ATOM 666 C CA . ASP A 1 87 ? 25.489 -10.020 -9.585 1.00 96.44 87 ASP A CA 1
ATOM 667 C C . ASP A 1 87 ? 25.078 -8.800 -8.745 1.00 96.44 87 ASP A C 1
ATOM 669 O O . ASP A 1 87 ? 24.485 -8.948 -7.673 1.00 96.44 87 ASP A O 1
ATOM 673 N N . GLU A 1 88 ? 25.413 -7.592 -9.201 1.00 97.19 88 GLU A N 1
ATOM 674 C CA . GLU A 1 88 ? 25.052 -6.346 -8.527 1.00 97.19 88 GLU A CA 1
ATOM 675 C C . GLU A 1 88 ? 23.567 -6.020 -8.717 1.00 97.19 88 GLU A C 1
ATOM 677 O O . GLU A 1 88 ? 22.859 -5.778 -7.734 1.00 97.19 88 GLU A O 1
ATOM 682 N N . GLY A 1 89 ? 23.068 -6.113 -9.948 1.00 96.56 89 GLY A N 1
ATOM 683 C CA . GLY A 1 89 ? 21.669 -5.918 -10.283 1.00 96.56 89 GLY A CA 1
ATOM 684 C C . GLY A 1 89 ? 20.753 -6.924 -9.599 1.00 96.56 89 GLY A C 1
ATOM 685 O O . GLY A 1 89 ? 19.709 -6.542 -9.073 1.00 96.56 89 GLY A O 1
ATOM 686 N N . LEU A 1 90 ? 21.165 -8.191 -9.502 1.00 95.94 90 LEU A N 1
ATOM 687 C CA . LEU A 1 90 ? 20.419 -9.215 -8.770 1.00 95.94 90 LEU A CA 1
ATOM 688 C C . LEU A 1 90 ? 20.379 -8.924 -7.261 1.00 95.94 90 LEU A C 1
ATOM 690 O O . LEU A 1 90 ? 19.332 -9.081 -6.629 1.00 95.94 90 LEU A O 1
ATOM 694 N N . LYS A 1 91 ? 21.487 -8.459 -6.666 1.00 97.44 91 LYS A N 1
ATOM 695 C CA . LYS A 1 91 ? 21.511 -8.027 -5.254 1.00 97.44 91 LYS A CA 1
ATOM 696 C C . LYS A 1 91 ? 20.582 -6.841 -5.017 1.00 97.44 91 LYS A C 1
ATOM 698 O O . LYS A 1 91 ? 19.832 -6.853 -4.040 1.00 97.44 91 LYS A O 1
ATOM 703 N N . PHE A 1 92 ? 20.610 -5.846 -5.903 1.00 97.44 92 PHE A N 1
ATOM 704 C CA . PHE A 1 92 ? 19.714 -4.696 -5.832 1.00 97.44 92 PHE A CA 1
ATOM 705 C C . PHE A 1 92 ? 18.247 -5.121 -5.968 1.00 97.44 92 PHE A C 1
ATOM 707 O O . PHE A 1 92 ? 17.413 -4.745 -5.143 1.00 97.44 92 PHE A O 1
ATOM 714 N N . PHE A 1 93 ? 17.936 -5.966 -6.951 1.00 97.56 93 PHE A N 1
ATOM 715 C CA . PHE A 1 93 ? 16.592 -6.492 -7.168 1.00 97.56 93 PHE A CA 1
ATOM 716 C C . PHE A 1 93 ? 16.059 -7.220 -5.929 1.00 97.56 93 PHE A C 1
ATOM 718 O O . PHE A 1 93 ? 14.971 -6.909 -5.446 1.00 97.56 93 PHE A O 1
ATOM 725 N N . ASN A 1 94 ? 16.861 -8.124 -5.356 1.00 97.69 94 ASN A N 1
ATOM 726 C CA . ASN A 1 94 ? 16.513 -8.849 -4.134 1.00 97.69 94 ASN A CA 1
ATOM 727 C C . ASN A 1 94 ? 16.307 -7.908 -2.943 1.00 97.69 94 ASN A C 1
ATOM 729 O O . ASN A 1 94 ? 15.393 -8.116 -2.149 1.00 97.69 94 ASN A O 1
ATOM 733 N N . HIS A 1 95 ? 17.116 -6.850 -2.825 1.00 98.06 95 HIS A N 1
ATOM 734 C CA . HIS A 1 95 ? 16.916 -5.840 -1.790 1.00 98.06 95 HIS A CA 1
ATOM 735 C C . HIS A 1 95 ? 15.540 -5.172 -1.910 1.00 98.06 95 HIS A C 1
ATOM 737 O O . HIS A 1 95 ? 14.840 -5.065 -0.904 1.00 98.06 95 HIS A O 1
ATOM 743 N N . ILE A 1 96 ? 15.135 -4.765 -3.119 1.00 98.25 96 ILE A N 1
ATOM 744 C CA . ILE A 1 96 ? 13.812 -4.171 -3.358 1.00 98.25 96 ILE A CA 1
ATOM 745 C C . ILE A 1 96 ? 12.697 -5.187 -3.085 1.00 98.25 96 ILE A C 1
ATOM 747 O O . ILE A 1 96 ? 11.742 -4.858 -2.385 1.00 98.25 96 ILE A O 1
ATOM 751 N N . ALA A 1 97 ? 12.827 -6.425 -3.567 1.00 98.19 97 ALA A N 1
ATOM 752 C CA . ALA A 1 97 ? 11.839 -7.489 -3.366 1.00 98.19 97 ALA A CA 1
ATOM 753 C C . ALA A 1 97 ? 11.612 -7.853 -1.881 1.00 98.19 97 ALA A C 1
ATOM 755 O O . ALA A 1 97 ? 10.547 -8.357 -1.526 1.00 98.19 97 ALA A O 1
ATOM 756 N N . GLU A 1 98 ? 12.571 -7.554 -0.999 1.00 98.31 98 GLU A N 1
ATOM 757 C CA . GLU A 1 98 ? 12.440 -7.726 0.456 1.00 98.31 98 GLU A CA 1
ATOM 758 C C . GLU A 1 98 ? 11.888 -6.493 1.194 1.00 98.31 98 GLU A C 1
ATOM 760 O O . GLU A 1 98 ? 11.677 -6.530 2.409 1.00 98.31 98 GLU A O 1
ATOM 765 N N . GLN A 1 99 ? 11.615 -5.388 0.497 1.00 98.12 99 GLN A N 1
ATOM 766 C CA . GLN A 1 99 ? 10.907 -4.248 1.086 1.00 98.12 99 GLN A CA 1
ATOM 767 C C . GLN A 1 99 ? 9.403 -4.539 1.219 1.00 98.12 99 GLN A C 1
ATOM 769 O O . GLN A 1 99 ? 8.904 -5.560 0.749 1.00 98.12 99 GLN A O 1
ATOM 774 N N . LYS A 1 100 ? 8.640 -3.653 1.871 1.00 98.31 100 LYS A N 1
ATOM 775 C CA . LYS A 1 100 ? 7.176 -3.803 1.967 1.00 98.31 100 LYS A CA 1
ATOM 776 C C . LYS A 1 100 ? 6.540 -3.708 0.578 1.00 98.31 100 LYS A C 1
ATOM 778 O O . LYS A 1 100 ? 7.058 -2.994 -0.280 1.00 98.31 100 LYS A O 1
ATOM 783 N N . PHE A 1 101 ? 5.378 -4.331 0.372 1.00 98.50 101 PHE A N 1
ATOM 784 C CA . PHE A 1 101 ? 4.680 -4.263 -0.923 1.00 98.50 101 PHE A CA 1
ATOM 785 C C . PHE A 1 101 ? 4.452 -2.826 -1.425 1.00 98.50 101 PHE A C 1
ATOM 787 O O . PHE A 1 101 ? 4.573 -2.576 -2.622 1.00 98.50 101 PHE A O 1
ATOM 794 N N . SER A 1 102 ? 4.157 -1.872 -0.534 1.00 98.31 102 SER A N 1
ATOM 795 C CA . SER A 1 102 ? 4.036 -0.454 -0.890 1.00 98.31 102 SER A CA 1
ATOM 796 C C . SER A 1 102 ? 5.339 0.148 -1.411 1.00 98.31 102 SER A C 1
ATOM 798 O O . SER A 1 102 ? 5.317 0.888 -2.387 1.00 98.31 102 SER A O 1
ATOM 800 N N . ASP A 1 103 ? 6.469 -0.172 -0.780 1.00 98.06 103 ASP A N 1
ATOM 801 C CA . ASP A 1 103 ? 7.780 0.371 -1.148 1.00 98.06 103 ASP A CA 1
ATOM 802 C C . ASP A 1 103 ? 8.240 -0.218 -2.493 1.00 98.06 103 ASP A C 1
ATOM 804 O O . ASP A 1 103 ? 8.713 0.510 -3.364 1.00 98.06 103 ASP A O 1
ATOM 808 N N . GLN A 1 104 ? 7.966 -1.508 -2.722 1.00 98.38 104 GLN A N 1
ATOM 809 C CA . GLN A 1 104 ? 8.149 -2.165 -4.021 1.00 98.38 104 GLN A CA 1
ATOM 810 C C . GLN A 1 104 ? 7.316 -1.508 -5.130 1.00 98.38 104 GLN A C 1
ATOM 812 O O . GLN A 1 104 ? 7.822 -1.249 -6.222 1.00 98.38 104 GLN A O 1
ATOM 817 N N . ALA A 1 105 ? 6.040 -1.218 -4.855 1.00 98.50 105 ALA A N 1
ATOM 818 C CA . ALA A 1 105 ? 5.166 -0.547 -5.812 1.00 98.50 105 ALA A CA 1
ATOM 819 C C . ALA A 1 105 ? 5.642 0.883 -6.110 1.00 98.50 105 ALA A C 1
ATOM 821 O O . ALA A 1 105 ? 5.627 1.299 -7.265 1.00 98.50 105 ALA A O 1
ATOM 822 N N . ILE A 1 106 ? 6.113 1.620 -5.100 1.00 98.06 106 ILE A N 1
ATOM 823 C CA . ILE A 1 106 ? 6.700 2.954 -5.276 1.00 98.06 106 ILE A CA 1
ATOM 824 C C . ILE A 1 106 ? 7.963 2.889 -6.143 1.00 98.06 106 ILE A C 1
ATOM 826 O O . ILE A 1 106 ? 8.104 3.704 -7.053 1.00 98.06 106 ILE A O 1
ATOM 830 N N . ALA A 1 107 ? 8.856 1.923 -5.901 1.00 97.81 107 ALA A N 1
ATOM 831 C CA . ALA A 1 107 ? 10.058 1.735 -6.713 1.00 97.81 107 ALA A CA 1
ATOM 832 C C . ALA A 1 107 ? 9.701 1.498 -8.189 1.00 97.81 107 ALA A C 1
ATOM 834 O O . ALA A 1 107 ? 10.228 2.178 -9.068 1.00 97.81 107 ALA A O 1
ATOM 835 N N . PHE A 1 108 ? 8.737 0.609 -8.455 1.00 98.12 108 PHE A N 1
ATOM 836 C CA . PHE A 1 108 ? 8.217 0.374 -9.803 1.00 98.12 108 PHE A CA 1
ATOM 837 C C . PHE A 1 108 ? 7.627 1.646 -10.433 1.00 98.12 108 PHE A C 1
ATOM 839 O O . PHE A 1 108 ? 7.965 1.992 -11.564 1.00 98.12 108 PHE A O 1
ATOM 846 N N . LEU A 1 109 ? 6.770 2.364 -9.700 1.00 97.81 109 LEU A N 1
ATOM 847 C CA . LEU A 1 109 ? 6.128 3.582 -10.196 1.00 97.81 109 LEU A CA 1
ATOM 848 C C . LEU A 1 109 ? 7.136 4.691 -10.501 1.00 97.81 109 LEU A C 1
ATOM 850 O O . LEU A 1 109 ? 6.936 5.408 -11.468 1.00 97.81 109 LEU A O 1
ATOM 854 N N . ASN A 1 110 ? 8.204 4.842 -9.715 1.00 96.38 110 ASN A N 1
ATOM 855 C CA . ASN A 1 110 ? 9.256 5.825 -9.995 1.00 96.38 110 ASN A CA 1
ATOM 856 C C . ASN A 1 110 ? 10.051 5.471 -11.258 1.00 96.38 110 ASN A C 1
ATOM 858 O O . ASN A 1 110 ? 10.344 6.350 -12.066 1.00 96.38 110 ASN A O 1
ATOM 862 N N . ALA A 1 111 ? 10.369 4.187 -11.448 1.00 96.00 111 ALA A N 1
ATOM 863 C CA . ALA A 1 111 ? 11.116 3.716 -12.613 1.00 96.00 111 ALA A CA 1
ATOM 864 C C . ALA A 1 111 ? 10.335 3.876 -13.930 1.00 96.00 111 ALA A C 1
ATOM 866 O O . ALA A 1 111 ? 10.920 4.196 -14.966 1.00 96.00 111 ALA A O 1
ATOM 867 N N . TYR A 1 112 ? 9.016 3.673 -13.882 1.00 96.81 112 TYR A N 1
ATOM 868 C CA . TYR A 1 112 ? 8.154 3.579 -15.064 1.00 96.81 112 TYR A CA 1
ATOM 869 C C . TYR A 1 112 ? 7.040 4.625 -15.098 1.00 96.81 112 TYR A C 1
ATOM 871 O O . TYR A 1 112 ? 5.997 4.400 -15.709 1.00 96.81 112 TYR A O 1
ATOM 879 N N . TRP A 1 113 ? 7.200 5.756 -14.406 1.00 96.06 113 TRP A N 1
ATOM 880 C CA . TRP A 1 113 ? 6.109 6.722 -14.248 1.00 96.06 113 TRP A CA 1
ATOM 881 C C . TRP A 1 113 ? 5.544 7.218 -15.587 1.00 96.06 113 TRP A C 1
ATOM 883 O O . TRP A 1 113 ? 4.327 7.341 -15.731 1.00 96.06 113 TRP A O 1
ATOM 893 N N . GLY A 1 114 ? 6.413 7.462 -16.573 1.00 95.25 114 GLY A N 1
ATOM 894 C CA . GLY A 1 114 ? 6.008 7.941 -17.896 1.00 95.25 114 GLY A CA 1
ATOM 895 C C . GLY A 1 114 ? 5.128 6.943 -18.651 1.00 95.25 114 GLY A C 1
ATOM 896 O O . GLY A 1 114 ? 4.219 7.346 -19.371 1.00 95.25 114 GLY A O 1
ATOM 897 N N . GLU A 1 115 ? 5.367 5.650 -18.450 1.00 96.88 115 GLU A N 1
ATOM 898 C CA . GLU A 1 115 ? 4.669 4.556 -19.119 1.00 96.88 115 GLU A CA 1
ATOM 899 C C . GLU A 1 115 ? 3.439 4.069 -18.329 1.00 96.88 115 GLU A C 1
ATOM 901 O O . GLU A 1 115 ? 2.424 3.696 -18.918 1.00 96.88 115 GLU A O 1
ATOM 906 N N . VAL A 1 116 ? 3.502 4.085 -16.991 1.00 97.94 116 VAL A N 1
ATOM 907 C CA . VAL A 1 116 ? 2.518 3.427 -16.110 1.00 97.94 116 VAL A CA 1
ATOM 908 C C . VAL A 1 116 ? 1.734 4.380 -15.205 1.00 97.94 116 VAL A C 1
ATOM 910 O O . VAL A 1 116 ? 0.817 3.939 -14.511 1.00 97.94 116 VAL A O 1
ATOM 913 N N . GLY A 1 117 ? 2.030 5.683 -15.203 1.00 97.38 117 GLY A N 1
ATOM 914 C CA . GLY A 1 117 ? 1.400 6.655 -14.298 1.00 97.38 117 GLY A CA 1
ATOM 915 C C . GLY A 1 117 ? -0.134 6.682 -14.378 1.00 97.38 117 GLY A C 1
ATOM 916 O O . GLY A 1 117 ? -0.809 6.824 -13.358 1.00 97.38 117 GLY A O 1
ATOM 917 N N . SER A 1 118 ? -0.712 6.434 -15.561 1.00 97.75 118 SER A N 1
ATOM 918 C CA . SER A 1 118 ? -2.170 6.315 -15.758 1.00 97.75 118 SER A CA 1
ATOM 919 C C . SER A 1 118 ? -2.794 5.101 -15.053 1.00 97.75 118 SER A C 1
ATOM 921 O O . SER A 1 118 ? -3.988 5.100 -14.756 1.00 97.75 118 SER A O 1
ATOM 923 N N . GLN A 1 119 ? -1.988 4.085 -14.738 1.00 98.31 119 GLN A N 1
ATOM 924 C CA . GLN A 1 119 ? -2.392 2.848 -14.068 1.00 98.31 119 GLN A CA 1
ATOM 925 C C . GLN A 1 119 ? -2.208 2.902 -12.547 1.00 98.31 119 GLN A C 1
ATOM 927 O O . GLN A 1 119 ? -2.627 1.976 -11.850 1.00 98.31 119 GLN A O 1
ATOM 932 N N . ALA A 1 120 ? -1.591 3.963 -12.014 1.00 98.25 120 ALA A N 1
ATOM 933 C CA . ALA A 1 120 ? -1.206 4.043 -10.606 1.00 98.25 120 ALA A CA 1
ATOM 934 C C . ALA A 1 120 ? -2.396 3.824 -9.652 1.00 98.25 120 ALA A C 1
ATOM 936 O O . ALA A 1 120 ? -2.276 3.107 -8.657 1.00 98.25 120 ALA A O 1
ATOM 937 N N . GLU A 1 121 ? -3.575 4.352 -9.997 1.00 98.44 121 GLU A N 1
ATOM 938 C CA . GLU A 1 121 ? -4.798 4.162 -9.208 1.00 98.44 121 GLU A CA 1
ATOM 939 C C . GLU A 1 121 ? -5.235 2.690 -9.144 1.00 98.44 121 GLU A C 1
ATOM 941 O O . GLU A 1 121 ? -5.618 2.216 -8.076 1.00 98.44 121 GLU A O 1
ATOM 946 N N . PHE A 1 122 ? -5.123 1.940 -10.246 1.00 98.56 122 PHE A N 1
ATOM 947 C CA . PHE A 1 122 ? -5.401 0.501 -10.250 1.00 98.56 122 PHE A CA 1
ATOM 948 C C . PHE A 1 122 ? -4.380 -0.256 -9.393 1.00 98.56 122 PHE A C 1
ATOM 950 O O . PHE A 1 122 ? -4.755 -1.116 -8.590 1.00 98.56 122 PHE A O 1
ATOM 957 N N . ILE A 1 123 ? -3.090 0.077 -9.527 1.00 98.62 123 ILE A N 1
ATOM 958 C CA . ILE A 1 123 ? -2.014 -0.547 -8.745 1.00 98.62 123 ILE A CA 1
ATOM 959 C C . ILE A 1 123 ? -2.268 -0.353 -7.244 1.00 98.62 123 ILE A C 1
ATOM 961 O O . ILE A 1 123 ? -2.198 -1.320 -6.485 1.00 98.62 123 ILE A O 1
ATOM 965 N N . TYR A 1 124 ? -2.615 0.864 -6.821 1.00 98.62 124 TYR A N 1
ATOM 966 C CA . TYR A 1 124 ? -2.876 1.196 -5.421 1.00 98.62 124 TYR A CA 1
ATOM 967 C C . TYR A 1 124 ? -4.178 0.576 -4.896 1.00 98.62 124 TYR A C 1
ATOM 969 O O . TYR A 1 124 ? -4.180 -0.118 -3.878 1.00 98.62 124 TYR A O 1
ATOM 977 N N . THR A 1 125 ? -5.300 0.820 -5.575 1.00 98.31 125 THR A N 1
ATOM 978 C CA . THR A 1 125 ? -6.634 0.499 -5.044 1.00 98.31 125 THR A CA 1
ATOM 979 C C . THR A 1 125 ? -6.999 -0.970 -5.238 1.00 98.31 125 THR A C 1
ATOM 981 O O . THR A 1 125 ? -7.696 -1.545 -4.401 1.00 98.31 125 THR A O 1
ATOM 984 N N . VAL A 1 126 ? -6.516 -1.601 -6.312 1.00 98.50 126 VAL A N 1
ATOM 985 C CA . VAL A 1 126 ? -6.887 -2.974 -6.670 1.00 98.50 126 VAL A CA 1
ATOM 986 C C . VAL A 1 126 ? -5.739 -3.939 -6.400 1.00 98.50 126 VAL A C 1
ATOM 988 O O . VAL A 1 126 ? -5.872 -4.821 -5.551 1.00 98.50 126 VAL A O 1
ATOM 991 N N . ALA A 1 127 ? -4.611 -3.794 -7.098 1.00 98.44 127 ALA A N 1
ATOM 992 C CA . ALA A 1 127 ? -3.552 -4.800 -7.050 1.00 98.44 127 ALA A CA 1
ATOM 993 C C . ALA A 1 127 ? -2.919 -4.902 -5.653 1.00 98.44 127 ALA A C 1
ATOM 995 O O . ALA A 1 127 ? -2.902 -5.985 -5.068 1.00 98.44 127 ALA A O 1
ATOM 996 N N . TRP A 1 128 ? -2.476 -3.778 -5.082 1.00 98.56 128 TRP A N 1
ATOM 997 C CA . TRP A 1 128 ? -1.854 -3.725 -3.757 1.00 98.56 128 TRP A CA 1
ATOM 998 C C . TRP A 1 128 ? -2.805 -4.181 -2.643 1.00 98.56 128 TRP A C 1
ATOM 1000 O O . TRP A 1 128 ? -2.403 -4.935 -1.754 1.00 98.56 128 TRP A O 1
ATOM 1010 N N . ASP A 1 129 ? -4.084 -3.793 -2.695 1.00 98.38 129 ASP A N 1
ATOM 1011 C CA . ASP A 1 129 ? -5.097 -4.268 -1.743 1.00 98.38 129 ASP A CA 1
ATOM 1012 C C . ASP A 1 129 ? -5.256 -5.795 -1.788 1.00 98.38 129 ASP A C 1
ATOM 1014 O O . ASP A 1 129 ? -5.215 -6.459 -0.749 1.00 98.38 129 ASP A O 1
ATOM 1018 N N . LYS A 1 130 ? -5.367 -6.378 -2.990 1.00 98.56 130 LYS A N 1
ATOM 1019 C CA . LYS A 1 130 ? -5.509 -7.833 -3.158 1.00 98.56 130 LYS A CA 1
ATOM 1020 C C . LYS A 1 130 ? -4.242 -8.586 -2.763 1.00 98.56 130 LYS A C 1
ATOM 1022 O O . LYS A 1 130 ? -4.352 -9.665 -2.181 1.00 98.56 130 LYS A O 1
ATOM 1027 N N . PHE A 1 131 ? -3.067 -8.009 -3.005 1.00 98.25 131 PHE A N 1
ATOM 1028 C CA . PHE A 1 131 ? -1.785 -8.575 -2.583 1.00 98.25 131 PHE A CA 1
ATOM 1029 C C . PHE A 1 131 ? -1.692 -8.657 -1.053 1.00 98.25 131 PHE A C 1
ATOM 1031 O O . PHE A 1 131 ? -1.461 -9.730 -0.492 1.00 98.25 131 PHE A O 1
ATOM 1038 N N . LYS A 1 132 ? -1.991 -7.549 -0.358 1.00 98.38 132 LYS A N 1
ATOM 1039 C CA . LYS A 1 132 ? -2.066 -7.519 1.112 1.00 98.38 132 LYS A CA 1
ATOM 1040 C C . LYS A 1 132 ? -3.115 -8.483 1.646 1.00 98.38 132 LYS A C 1
ATOM 1042 O O . LYS A 1 132 ? -2.862 -9.159 2.634 1.00 98.38 132 LYS A O 1
ATOM 1047 N N . TYR A 1 133 ? -4.283 -8.557 1.011 1.00 98.31 133 TYR A N 1
ATOM 1048 C CA . TYR A 1 133 ? -5.347 -9.462 1.435 1.00 98.31 133 TYR A CA 1
ATOM 1049 C C . TYR A 1 133 ? -4.924 -10.937 1.345 1.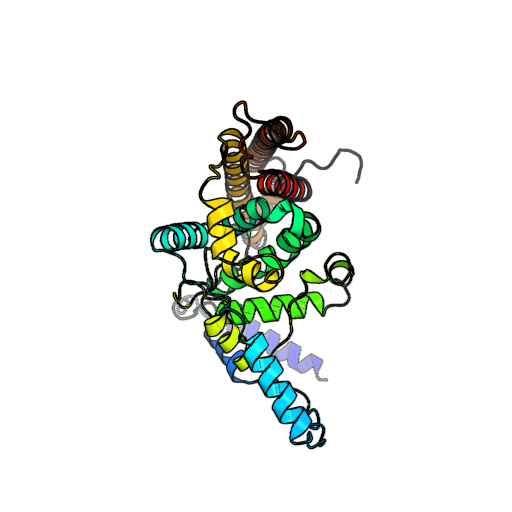00 98.31 133 TYR A C 1
ATOM 1051 O O . TYR A 1 133 ? -5.224 -11.718 2.250 1.00 98.31 133 TYR A O 1
ATOM 1059 N N . ALA A 1 134 ? -4.195 -11.318 0.292 1.00 98.38 134 ALA A N 1
ATOM 1060 C CA . ALA A 1 134 ? -3.640 -12.661 0.156 1.00 98.38 134 ALA A CA 1
ATOM 1061 C C . ALA A 1 134 ? -2.625 -12.979 1.271 1.00 98.38 134 ALA A C 1
ATOM 1063 O O . ALA A 1 134 ? -2.750 -14.021 1.918 1.00 98.38 134 ALA A O 1
ATOM 1064 N N . ASP A 1 135 ? -1.693 -12.063 1.566 1.00 98.56 135 ASP A N 1
ATOM 1065 C CA . ASP A 1 135 ? -0.725 -12.225 2.665 1.00 98.56 135 ASP A CA 1
ATOM 1066 C C . ASP A 1 135 ? -1.411 -12.267 4.043 1.00 98.56 135 ASP A C 1
ATOM 1068 O O . ASP A 1 135 ? -1.153 -13.151 4.861 1.00 98.56 135 ASP A O 1
ATOM 1072 N N . MET A 1 136 ? -2.368 -11.366 4.288 1.00 98.31 136 MET A N 1
ATOM 1073 C CA . MET A 1 136 ? -3.201 -11.355 5.495 1.00 98.31 136 MET A CA 1
ATOM 1074 C C . MET A 1 136 ? -3.886 -12.704 5.713 1.00 98.31 136 MET A C 1
ATOM 1076 O O . MET A 1 136 ? -3.846 -13.244 6.820 1.00 98.31 136 MET A O 1
ATOM 1080 N N . HIS A 1 137 ? -4.479 -13.277 4.662 1.00 97.94 137 HIS A N 1
ATOM 1081 C CA . HIS A 1 137 ? -5.124 -14.581 4.750 1.00 97.94 137 HIS A CA 1
ATOM 1082 C C . HIS A 1 137 ? -4.107 -15.700 5.018 1.00 97.94 137 HIS A C 1
ATOM 1084 O O . HIS A 1 137 ? -4.376 -16.581 5.838 1.00 97.94 137 HIS A O 1
ATOM 1090 N N . ALA A 1 138 ? -2.940 -15.683 4.370 1.00 98.00 138 ALA A N 1
ATOM 1091 C CA . ALA A 1 138 ? -1.881 -16.664 4.616 1.00 98.00 138 ALA A CA 1
ATOM 1092 C C . ALA A 1 138 ? -1.407 -16.646 6.082 1.00 98.00 138 ALA A C 1
ATOM 1094 O O . ALA A 1 138 ? -1.155 -17.700 6.668 1.00 98.00 138 ALA A O 1
ATOM 1095 N N . ARG A 1 139 ? -1.374 -15.456 6.696 1.00 98.12 139 ARG A N 1
ATOM 1096 C CA . ARG A 1 139 ? -0.981 -15.226 8.096 1.00 98.12 139 ARG A CA 1
ATOM 1097 C C . ARG A 1 139 ? -2.124 -15.363 9.108 1.00 98.12 139 ARG A C 1
ATOM 1099 O O . ARG A 1 139 ? -1.896 -15.199 10.303 1.00 98.12 139 ARG A O 1
ATOM 1106 N N . GLY A 1 140 ? -3.355 -15.627 8.663 1.00 97.75 140 GLY A N 1
ATOM 1107 C CA . GLY A 1 140 ? -4.524 -15.713 9.546 1.00 97.75 140 GLY A CA 1
ATOM 1108 C C . GLY A 1 140 ? -4.926 -14.378 10.191 1.00 97.75 140 GLY A C 1
ATOM 1109 O O . GLY A 1 140 ? -5.506 -14.362 11.276 1.00 97.75 140 GLY A O 1
ATOM 1110 N N . ILE A 1 141 ? -4.619 -13.249 9.547 1.00 97.56 141 ILE A N 1
ATOM 1111 C CA . ILE A 1 141 ? -4.936 -11.902 10.032 1.00 97.56 141 ILE A CA 1
ATOM 1112 C C . ILE A 1 141 ? -6.218 -11.412 9.356 1.00 97.56 141 ILE A C 1
ATOM 1114 O O . ILE A 1 141 ? -6.248 -11.164 8.157 1.00 97.56 141 ILE A O 1
ATOM 1118 N N . SER A 1 142 ? -7.286 -11.216 10.130 1.00 96.44 142 SER A N 1
ATOM 1119 C CA . SER A 1 142 ? -8.584 -10.777 9.585 1.00 96.44 142 SER A CA 1
ATOM 1120 C C . SER A 1 142 ? -8.758 -9.258 9.505 1.00 96.44 142 SER A C 1
ATOM 1122 O O . SER A 1 142 ? -9.624 -8.779 8.781 1.00 96.44 142 SER A O 1
ATOM 1124 N N . TYR A 1 143 ? -7.965 -8.485 10.253 1.00 95.44 143 TYR A N 1
ATOM 1125 C CA . TYR A 1 143 ? -8.143 -7.036 10.380 1.00 95.44 143 TYR A CA 1
ATOM 1126 C C . TYR A 1 143 ? -6.923 -6.276 9.868 1.00 95.44 143 TYR A C 1
ATOM 1128 O O . TYR A 1 143 ? -5.814 -6.486 10.354 1.00 95.44 143 TYR A O 1
ATOM 1136 N N . VAL A 1 144 ? -7.143 -5.330 8.949 1.00 94.69 144 VAL A N 1
ATOM 1137 C CA . VAL A 1 144 ? -6.075 -4.530 8.319 1.00 94.69 144 VAL A CA 1
ATOM 1138 C C . VAL A 1 144 ? -5.252 -3.752 9.351 1.00 94.69 144 VAL A C 1
ATOM 1140 O O . VAL A 1 144 ? -4.039 -3.662 9.237 1.00 94.69 144 VAL A O 1
ATOM 1143 N N . HIS A 1 145 ? -5.871 -3.245 10.419 1.00 94.19 145 HIS A N 1
ATOM 1144 C CA . HIS A 1 145 ? -5.144 -2.531 11.475 1.00 94.19 145 HIS A CA 1
ATOM 1145 C C . HIS A 1 145 ? -4.247 -3.445 12.336 1.00 94.19 145 HIS A C 1
ATOM 1147 O O . HIS A 1 145 ? -3.454 -2.949 13.124 1.00 94.19 145 HIS A O 1
ATOM 1153 N N . LYS A 1 146 ? -4.359 -4.774 12.224 1.00 95.94 146 LYS A N 1
ATOM 1154 C CA . LYS A 1 146 ? -3.445 -5.732 12.877 1.00 95.94 146 LYS A CA 1
ATOM 1155 C C . LYS A 1 146 ? -2.381 -6.260 11.920 1.00 95.94 146 LYS A C 1
ATOM 1157 O O . LYS A 1 146 ? -1.507 -7.019 12.327 1.00 95.94 146 LYS A O 1
ATOM 1162 N N . TYR A 1 147 ? -2.480 -5.899 10.648 1.00 97.50 147 TYR A N 1
ATOM 1163 C CA . TYR A 1 147 ? -1.599 -6.390 9.614 1.00 97.50 147 TYR A CA 1
ATOM 1164 C C . TYR A 1 147 ? -0.314 -5.559 9.574 1.00 97.50 147 TYR A C 1
ATOM 1166 O O . TYR A 1 147 ? -0.344 -4.337 9.424 1.00 97.50 147 TYR A O 1
ATOM 1174 N N . LYS A 1 148 ? 0.821 -6.248 9.720 1.00 97.44 148 LYS A N 1
ATOM 1175 C CA . LYS A 1 148 ? 2.140 -5.727 9.371 1.00 97.44 148 LYS A CA 1
ATOM 1176 C C . LYS A 1 148 ? 2.446 -6.200 7.958 1.00 97.44 148 LYS A C 1
ATOM 1178 O O . LYS A 1 148 ? 2.511 -7.407 7.733 1.00 97.44 148 LYS A O 1
ATOM 1183 N N . GLU A 1 149 ? 2.610 -5.244 7.055 1.00 98.19 149 GLU A N 1
ATOM 1184 C CA . GLU A 1 149 ? 2.795 -5.496 5.630 1.00 98.19 149 GLU A CA 1
ATOM 1185 C C . GLU A 1 149 ? 3.939 -6.475 5.341 1.00 98.19 149 GLU A C 1
ATOM 1187 O O . GLU A 1 149 ? 5.023 -6.349 5.918 1.00 98.19 149 GLU A O 1
ATOM 1192 N N . GLY A 1 150 ? 3.655 -7.475 4.503 1.00 98.12 150 GLY A N 1
ATOM 1193 C CA . GLY A 1 150 ? 4.621 -8.445 4.001 1.00 98.12 150 GLY A CA 1
ATOM 1194 C C . GLY A 1 150 ? 5.479 -7.928 2.845 1.00 98.12 150 GLY A C 1
ATOM 1195 O O . GLY A 1 150 ? 5.399 -6.761 2.457 1.00 98.12 150 GLY A O 1
ATOM 1196 N N . THR A 1 151 ? 6.314 -8.831 2.327 1.00 98.50 151 THR A N 1
ATOM 1197 C CA . THR A 1 151 ? 7.341 -8.554 1.304 1.00 98.50 151 THR A CA 1
ATOM 1198 C C . THR A 1 151 ? 7.186 -9.451 0.072 1.00 98.50 151 THR A C 1
ATOM 1200 O O . THR A 1 151 ? 7.315 -8.988 -1.058 1.00 98.50 151 THR A O 1
ATOM 1203 N N . LYS A 1 152 ? 6.773 -10.713 0.257 1.00 98.38 152 LYS A N 1
ATOM 1204 C CA . LYS A 1 152 ? 6.514 -11.676 -0.826 1.00 98.38 152 LYS A CA 1
ATOM 1205 C C . LYS A 1 152 ? 5.484 -12.741 -0.446 1.00 98.38 152 LYS A C 1
ATOM 1207 O O . LYS A 1 152 ? 5.146 -12.892 0.729 1.00 98.38 152 LYS A O 1
ATOM 1212 N N . LEU A 1 153 ? 4.976 -13.466 -1.443 1.00 98.38 153 LEU A N 1
ATOM 1213 C CA . LEU A 1 153 ? 3.994 -14.548 -1.307 1.00 98.38 153 LEU A CA 1
ATOM 1214 C C . LEU A 1 153 ? 4.584 -15.880 -1.783 1.00 98.38 153 LEU A C 1
ATOM 1216 O O . LEU A 1 153 ? 5.142 -15.940 -2.870 1.00 98.38 153 LEU A O 1
ATOM 1220 N N . GLU A 1 154 ? 4.386 -16.975 -1.044 1.00 97.81 154 GLU A N 1
ATOM 1221 C CA . GLU A 1 154 ? 4.629 -18.333 -1.572 1.00 97.81 154 GLU A CA 1
ATOM 1222 C C . GLU A 1 154 ? 3.764 -18.588 -2.826 1.00 97.81 154 GLU A C 1
ATOM 1224 O O . GLU A 1 154 ? 2.653 -18.064 -2.919 1.00 97.81 154 GLU A O 1
ATOM 1229 N N . PHE A 1 155 ? 4.184 -19.453 -3.758 1.00 96.69 155 PHE A N 1
ATOM 1230 C CA . PHE A 1 155 ? 3.447 -19.709 -5.013 1.00 96.69 155 PHE A CA 1
ATOM 1231 C C . PHE A 1 155 ? 1.964 -20.072 -4.853 1.00 96.69 155 PHE A C 1
ATOM 1233 O O . PHE A 1 155 ? 1.140 -19.645 -5.662 1.00 96.69 155 PHE A O 1
ATOM 1240 N N . ASP A 1 156 ? 1.596 -20.849 -3.831 1.00 97.44 156 ASP A N 1
ATOM 1241 C CA . ASP A 1 156 ? 0.187 -21.181 -3.574 1.00 97.44 156 ASP A CA 1
ATOM 1242 C C . ASP A 1 156 ? -0.627 -19.942 -3.170 1.00 97.44 156 ASP A C 1
ATOM 1244 O O . ASP A 1 156 ? -1.793 -19.806 -3.546 1.00 97.44 156 ASP A O 1
ATOM 1248 N N . ILE A 1 157 ? -0.002 -19.011 -2.450 1.00 98.12 157 ILE A N 1
ATOM 1249 C CA . ILE A 1 157 ? -0.610 -17.740 -2.054 1.00 98.12 157 ILE A CA 1
ATOM 1250 C C . ILE A 1 157 ? -0.591 -16.746 -3.222 1.00 98.12 157 ILE A C 1
ATOM 1252 O O . ILE A 1 157 ? -1.577 -16.042 -3.433 1.00 98.12 157 ILE A O 1
ATOM 1256 N N . GLY A 1 158 ? 0.465 -16.739 -4.040 1.00 97.94 158 GLY A N 1
ATOM 1257 C CA . GLY A 1 158 ? 0.524 -15.989 -5.295 1.00 97.94 158 GLY A CA 1
ATOM 1258 C C . GLY A 1 158 ? -0.580 -16.415 -6.270 1.00 97.94 158 GLY A C 1
ATOM 1259 O O . GLY A 1 158 ? -1.257 -15.570 -6.851 1.00 97.94 158 GLY A O 1
ATOM 1260 N N . LEU A 1 159 ? -0.845 -17.721 -6.391 1.00 97.62 159 LEU A N 1
ATOM 1261 C CA . LEU A 1 159 ? -1.991 -18.244 -7.141 1.00 97.62 159 LEU A CA 1
ATOM 1262 C C . LEU A 1 159 ? -3.316 -17.692 -6.592 1.00 97.62 159 LEU A C 1
ATOM 1264 O O . LEU A 1 159 ? -4.116 -17.162 -7.363 1.00 97.62 159 LEU A O 1
ATOM 1268 N N . TYR A 1 160 ? -3.521 -17.774 -5.273 1.00 97.94 160 TYR A N 1
ATOM 1269 C CA . TYR A 1 160 ? -4.718 -17.237 -4.622 1.00 97.94 160 TYR A CA 1
ATOM 1270 C C . TYR A 1 160 ? -4.892 -15.734 -4.887 1.00 97.94 160 TYR A C 1
ATOM 1272 O O . TYR A 1 160 ? -6.001 -15.291 -5.185 1.00 97.94 160 TYR A O 1
ATOM 1280 N N . PHE A 1 161 ? -3.808 -14.954 -4.854 1.00 98.38 161 PHE A N 1
ATOM 1281 C CA . PHE A 1 161 ? -3.815 -13.536 -5.214 1.00 98.38 161 PHE A CA 1
ATOM 1282 C C . PHE A 1 161 ? -4.358 -13.301 -6.635 1.00 98.38 161 PHE A C 1
ATOM 1284 O O . PHE A 1 161 ? -5.310 -12.534 -6.796 1.00 98.38 161 PHE A O 1
ATOM 1291 N N . TYR A 1 162 ? -3.828 -13.990 -7.654 1.00 98.38 162 TYR A N 1
ATOM 1292 C CA . TYR A 1 162 ? -4.298 -13.835 -9.038 1.00 98.38 162 TYR A CA 1
ATOM 1293 C C . TYR A 1 162 ? -5.770 -14.234 -9.208 1.00 98.38 162 TYR A C 1
ATOM 1295 O O . TYR A 1 162 ? -6.511 -13.568 -9.935 1.00 98.38 162 TYR A O 1
ATOM 1303 N N . GLU A 1 163 ? -6.211 -15.299 -8.534 1.00 97.81 163 GLU A N 1
ATOM 1304 C CA . GLU A 1 163 ? -7.615 -15.720 -8.540 1.00 97.81 163 GLU A CA 1
ATOM 1305 C C . GLU A 1 163 ? -8.524 -14.655 -7.914 1.00 97.81 163 GLU A C 1
ATOM 1307 O O . GLU A 1 163 ? -9.558 -14.317 -8.495 1.00 97.81 163 GLU A O 1
ATOM 1312 N N . GLN A 1 164 ? -8.134 -14.080 -6.768 1.00 98.25 164 GLN A N 1
ATOM 1313 C CA . GLN A 1 164 ? -8.895 -12.998 -6.134 1.00 98.25 164 GLN A CA 1
ATOM 1314 C C . GLN A 1 164 ? -8.922 -11.731 -6.991 1.00 98.25 164 GLN A C 1
ATOM 1316 O O . GLN A 1 164 ? -9.956 -11.064 -7.042 1.00 98.25 164 GLN A O 1
ATOM 1321 N N . LEU A 1 165 ? -7.829 -11.412 -7.687 1.00 98.19 165 LEU A N 1
ATOM 1322 C CA . LEU A 1 165 ? -7.761 -10.266 -8.590 1.00 98.19 165 LEU A CA 1
ATOM 1323 C C . LEU A 1 165 ? -8.711 -10.441 -9.787 1.00 98.19 165 LEU A C 1
ATOM 1325 O O . LEU A 1 165 ? -9.531 -9.565 -10.060 1.00 98.19 165 LEU A O 1
ATOM 1329 N N . CYS A 1 166 ? -8.679 -11.604 -10.448 1.00 98.19 166 CYS A N 1
ATOM 1330 C CA . CYS A 1 166 ? -9.595 -11.912 -11.551 1.00 98.19 166 CYS A CA 1
ATOM 1331 C C . CYS A 1 166 ? -11.057 -11.941 -11.082 1.00 98.19 166 CYS A C 1
ATOM 1333 O O . CYS A 1 166 ? -11.942 -11.422 -11.763 1.00 98.19 166 CYS A O 1
ATOM 1335 N N . LYS A 1 167 ? -11.320 -12.525 -9.904 1.00 98.19 167 LYS A N 1
ATOM 1336 C CA . LYS A 1 167 ? -12.658 -12.565 -9.307 1.00 98.19 167 LYS A CA 1
ATOM 1337 C C . LYS A 1 167 ? -13.186 -11.161 -9.032 1.00 98.19 167 LYS A C 1
ATOM 1339 O O . LYS A 1 167 ? -14.318 -10.879 -9.407 1.00 98.19 167 LYS A O 1
ATOM 1344 N N . PHE A 1 168 ? -12.375 -10.292 -8.425 1.00 98.19 168 PHE A N 1
ATOM 1345 C CA . PHE A 1 168 ? -12.743 -8.903 -8.145 1.00 98.19 168 PHE A CA 1
ATOM 1346 C C . PHE A 1 168 ? -13.197 -8.186 -9.420 1.00 98.19 168 PHE A C 1
ATOM 1348 O O . PHE A 1 168 ? -14.274 -7.597 -9.438 1.00 98.19 168 PHE A O 1
ATOM 1355 N N . LEU A 1 169 ? -12.438 -8.307 -10.509 1.00 97.75 169 LEU A N 1
ATOM 1356 C CA . LEU A 1 169 ? -12.793 -7.693 -11.791 1.00 97.75 169 LEU A CA 1
ATOM 1357 C C . LEU A 1 169 ? -14.026 -8.351 -12.428 1.00 97.75 169 LEU A C 1
ATOM 1359 O O . LEU A 1 169 ? -14.783 -7.704 -13.146 1.00 97.75 169 LEU A O 1
ATOM 1363 N N . GLY A 1 170 ? -14.281 -9.630 -12.154 1.00 97.25 170 GLY A N 1
ATOM 1364 C CA . GLY A 1 170 ? -15.490 -10.336 -12.582 1.00 97.25 170 GLY A CA 1
ATOM 1365 C C . GLY A 1 170 ? -16.797 -9.794 -11.986 1.00 97.25 170 GLY A C 1
ATOM 1366 O O . GLY A 1 170 ? -17.855 -10.016 -12.570 1.00 97.25 170 GLY A O 1
ATOM 1367 N N . GLU A 1 171 ? -16.751 -9.072 -10.864 1.00 98.06 171 GLU A N 1
ATOM 1368 C CA . GLU A 1 171 ? -17.943 -8.581 -10.164 1.00 98.06 171 GLU A CA 1
ATOM 1369 C C . GLU A 1 171 ? -18.562 -7.344 -10.852 1.00 98.06 171 GLU A C 1
ATOM 1371 O O . GLU A 1 171 ? -17.874 -6.402 -11.248 1.00 98.06 171 GLU A O 1
ATOM 1376 N N . SER A 1 172 ? -19.895 -7.303 -10.957 1.00 97.94 172 SER A N 1
ATOM 1377 C CA . SER A 1 172 ? -20.637 -6.211 -11.619 1.00 97.94 172 SER A CA 1
ATOM 1378 C C . SER A 1 172 ? -20.481 -4.846 -10.941 1.00 97.94 172 SER A C 1
ATOM 1380 O O . SER A 1 172 ? -20.579 -3.817 -11.595 1.00 97.94 172 SER A O 1
ATOM 1382 N N . LYS A 1 173 ? -20.197 -4.811 -9.639 1.00 98.06 173 LYS A N 1
ATOM 1383 C CA . LYS A 1 173 ? -19.946 -3.559 -8.906 1.00 98.06 173 LYS A CA 1
ATOM 1384 C C . LYS A 1 173 ? -18.569 -2.940 -9.186 1.00 98.06 173 LYS A C 1
ATOM 1386 O O . LYS A 1 173 ? -18.359 -1.793 -8.826 1.00 98.06 173 LYS A O 1
ATOM 1391 N N . ASN A 1 174 ? -17.651 -3.682 -9.811 1.00 98.12 174 ASN A N 1
ATOM 1392 C CA . ASN A 1 174 ? -16.265 -3.259 -10.037 1.00 98.12 174 ASN A CA 1
ATOM 1393 C C . ASN A 1 174 ? -15.974 -2.992 -11.528 1.00 98.12 174 ASN A C 1
ATOM 1395 O O . ASN A 1 174 ? -14.816 -3.034 -11.937 1.00 98.12 174 ASN A O 1
ATOM 1399 N N . GLN A 1 175 ? -16.999 -2.754 -12.359 1.00 97.62 175 GLN A N 1
ATOM 1400 C CA . GLN A 1 175 ? -16.800 -2.547 -13.803 1.00 97.62 175 GLN A CA 1
ATOM 1401 C C . GLN A 1 175 ? -15.968 -1.299 -14.124 1.00 97.62 175 GLN A C 1
ATOM 1403 O O . GLN A 1 175 ? -15.264 -1.311 -15.121 1.00 97.62 175 GLN A O 1
ATOM 1408 N N . GLU A 1 176 ? -15.948 -0.292 -13.246 1.00 97.88 176 GLU A N 1
ATOM 1409 C CA . GLU A 1 176 ? -15.085 0.899 -13.379 1.00 97.88 176 GLU A CA 1
ATOM 1410 C C . GLU A 1 176 ? -13.580 0.565 -13.469 1.00 97.88 176 GLU A C 1
ATOM 1412 O O . GLU A 1 176 ? -12.772 1.366 -13.943 1.00 97.88 176 GLU A O 1
ATOM 1417 N N . TRP A 1 177 ? -13.184 -0.625 -13.001 1.00 97.94 177 TRP A N 1
ATOM 1418 C CA . TRP A 1 177 ? -11.806 -1.118 -13.057 1.00 97.94 177 TRP A CA 1
ATOM 1419 C C . TRP A 1 177 ? -11.508 -1.916 -14.327 1.00 97.94 177 TRP A C 1
ATOM 1421 O O . TRP A 1 177 ? -10.360 -2.295 -14.538 1.00 97.94 177 TRP A O 1
ATOM 1431 N N . LYS A 1 178 ? -12.525 -2.178 -15.153 1.00 97.19 178 LYS A N 1
ATOM 1432 C CA . LYS A 1 178 ? -12.430 -2.802 -16.482 1.00 97.19 178 LYS A CA 1
ATOM 1433 C C . LYS A 1 178 ? -12.486 -1.784 -17.618 1.00 97.19 178 LYS A C 1
ATOM 1435 O O . LYS A 1 178 ? -12.460 -2.180 -18.780 1.00 97.19 178 LYS A O 1
ATOM 1440 N N . ASP A 1 179 ? -12.583 -0.501 -17.282 1.00 96.31 179 ASP A N 1
ATOM 1441 C CA . ASP A 1 179 ? -12.492 0.593 -18.238 1.00 96.31 179 ASP A CA 1
ATOM 1442 C C . ASP A 1 179 ? -11.212 0.466 -19.082 1.00 96.31 179 ASP A C 1
ATOM 1444 O O . ASP A 1 179 ? -10.165 0.043 -18.584 1.00 96.31 179 ASP A O 1
ATOM 1448 N N . GLU A 1 180 ? -11.273 0.922 -20.334 1.00 97.06 180 GLU A N 1
ATOM 1449 C CA . GLU A 1 180 ? -10.146 0.948 -21.283 1.00 97.06 180 GLU A CA 1
ATOM 1450 C C . GLU A 1 180 ? -8.904 1.637 -20.694 1.00 97.06 180 GLU A C 1
ATOM 1452 O O . GLU A 1 180 ? -7.770 1.216 -20.916 1.00 97.06 180 GLU A O 1
ATOM 1457 N N . LYS A 1 181 ? -9.114 2.622 -19.809 1.00 97.62 181 LYS A N 1
ATOM 1458 C CA . LYS A 1 181 ? -8.038 3.308 -19.079 1.00 97.62 181 LYS A CA 1
ATOM 1459 C C . LYS A 1 181 ? -7.143 2.362 -18.270 1.00 97.62 181 LYS A C 1
ATOM 1461 O O . LYS A 1 181 ? -6.018 2.744 -17.975 1.00 97.62 181 LYS A O 1
ATOM 1466 N N . TYR A 1 182 ? -7.621 1.172 -17.893 1.00 98.25 182 TYR A N 1
ATOM 1467 C CA . TYR A 1 182 ? -6.870 0.165 -17.139 1.00 98.25 182 TYR A CA 1
ATOM 1468 C C . TYR A 1 182 ? -6.655 -1.141 -17.911 1.00 98.25 182 TYR A C 1
ATOM 1470 O O . TYR A 1 182 ? -6.428 -2.187 -17.295 1.00 98.25 182 TYR A O 1
ATOM 1478 N N . GLU A 1 183 ? -6.731 -1.114 -19.243 1.00 97.94 183 GLU A N 1
ATOM 1479 C CA . GLU A 1 183 ? -6.619 -2.311 -20.083 1.00 97.94 183 GLU A CA 1
ATOM 1480 C C . GLU A 1 183 ? -5.319 -3.090 -19.817 1.00 97.94 183 GLU A C 1
ATOM 1482 O O . GLU A 1 183 ? -5.347 -4.294 -19.553 1.00 97.94 183 GLU A O 1
ATOM 1487 N N . ILE A 1 184 ? -4.178 -2.398 -19.769 1.00 98.06 184 ILE A N 1
ATOM 1488 C CA . ILE A 1 184 ? -2.870 -3.031 -19.531 1.00 98.06 184 ILE A CA 1
ATOM 1489 C C . ILE A 1 184 ? -2.699 -3.575 -18.102 1.00 98.06 184 ILE A C 1
ATOM 1491 O O . ILE A 1 184 ? -1.798 -4.375 -17.843 1.00 98.06 184 ILE A O 1
ATOM 1495 N N . SER A 1 185 ? -3.575 -3.182 -17.174 1.00 98.38 185 SER A N 1
ATOM 1496 C CA . SER A 1 185 ? -3.598 -3.680 -15.794 1.00 98.38 185 SER A CA 1
ATOM 1497 C C . SER A 1 185 ? -4.491 -4.912 -15.605 1.00 98.38 185 SER A C 1
ATOM 1499 O O . SER A 1 185 ? -4.511 -5.491 -14.516 1.00 98.38 185 SER A O 1
ATOM 1501 N N . GLN A 1 186 ? -5.230 -5.340 -16.635 1.00 98.31 186 GLN A N 1
ATOM 1502 C CA . GLN A 1 186 ? -6.116 -6.496 -16.520 1.00 98.31 186 GLN A CA 1
ATOM 1503 C C . GLN A 1 186 ? -5.305 -7.803 -16.416 1.00 98.31 186 GLN A C 1
ATOM 1505 O O . GLN A 1 186 ? -4.464 -8.094 -17.276 1.00 98.31 186 GLN A O 1
ATOM 1510 N N . PRO A 1 187 ? -5.553 -8.648 -15.398 1.00 97.88 187 PRO A N 1
ATOM 1511 C CA . PRO A 1 187 ? -4.921 -9.949 -15.294 1.00 97.88 187 PRO A CA 1
ATOM 1512 C C . PRO A 1 187 ? -5.556 -10.938 -16.273 1.00 97.88 187 PRO A C 1
ATOM 1514 O O . PRO A 1 187 ? -6.752 -10.906 -16.569 1.00 97.88 187 PRO A O 1
ATOM 1517 N N . LYS A 1 188 ? -4.765 -11.916 -16.708 1.00 97.31 188 LYS A N 1
ATOM 1518 C CA . LYS A 1 188 ? -5.268 -13.036 -17.507 1.00 97.31 188 LYS A CA 1
ATOM 1519 C C . LYS A 1 188 ? -5.807 -14.153 -16.612 1.00 97.31 188 LYS A C 1
ATOM 1521 O O . LYS A 1 188 ? -5.054 -14.730 -15.828 1.00 97.31 188 LYS A O 1
ATOM 1526 N N . LEU A 1 189 ? -7.072 -14.541 -16.764 1.00 96.38 189 LEU A N 1
ATOM 1527 C CA . LEU A 1 189 ? -7.584 -15.741 -16.097 1.00 96.38 189 LEU A CA 1
ATOM 1528 C C . LEU A 1 189 ? -6.979 -16.997 -16.748 1.00 96.38 189 LEU A C 1
ATOM 1530 O O . LEU A 1 189 ? -7.083 -17.196 -17.957 1.00 96.38 189 LEU A O 1
ATOM 1534 N N . VAL A 1 190 ? -6.341 -17.847 -15.946 1.00 97.50 190 VAL A N 1
ATOM 1535 C CA . VAL A 1 190 ? -5.726 -19.111 -16.385 1.00 97.50 190 VAL A CA 1
ATOM 1536 C C . VAL A 1 190 ? -5.954 -20.187 -15.324 1.00 97.50 190 VAL A C 1
ATOM 1538 O O . VAL A 1 190 ? -6.303 -19.881 -14.185 1.00 97.50 190 VAL A O 1
ATOM 1541 N N . THR A 1 191 ? -5.746 -21.456 -15.674 1.00 97.75 191 THR A N 1
ATOM 1542 C CA . THR A 1 191 ? -5.856 -22.558 -14.708 1.00 97.75 191 THR A CA 1
ATOM 1543 C C . THR A 1 191 ? -4.707 -22.535 -13.696 1.00 97.75 191 THR A C 1
ATOM 1545 O O . THR A 1 191 ? -3.625 -22.024 -13.985 1.00 97.75 191 THR A O 1
ATOM 1548 N N . ALA A 1 192 ? -4.901 -23.158 -12.530 1.00 96.50 192 ALA A N 1
ATOM 1549 C CA . ALA A 1 192 ? -3.880 -23.237 -11.482 1.00 96.50 192 ALA A CA 1
ATOM 1550 C C . ALA A 1 192 ? -2.548 -23.840 -11.967 1.00 96.50 192 ALA A C 1
ATOM 1552 O O . ALA A 1 192 ? -1.478 -23.359 -11.597 1.00 96.50 192 ALA A O 1
ATOM 1553 N N . ILE A 1 193 ? -2.602 -24.864 -12.829 1.00 96.88 193 ILE A N 1
ATOM 1554 C CA . ILE A 1 193 ? -1.408 -25.508 -13.401 1.00 96.88 193 ILE A CA 1
ATOM 1555 C C . ILE A 1 193 ? -0.641 -24.519 -14.282 1.00 96.88 193 ILE A C 1
ATOM 1557 O O . ILE A 1 193 ? 0.573 -24.376 -14.141 1.00 96.88 193 ILE A O 1
ATOM 1561 N N . VAL A 1 194 ? -1.350 -23.811 -15.167 1.00 97.62 194 VAL A N 1
ATOM 1562 C CA . VAL A 1 194 ? -0.741 -22.813 -16.054 1.00 97.62 194 VAL A CA 1
ATOM 1563 C C . VAL A 1 194 ? -0.190 -21.648 -15.240 1.00 97.62 194 VAL A C 1
ATOM 1565 O O . VAL A 1 194 ? 0.946 -21.252 -15.471 1.00 97.62 194 VAL A O 1
ATOM 1568 N N . ARG A 1 195 ? -0.931 -21.155 -14.240 1.00 97.56 195 ARG A N 1
ATOM 1569 C CA . ARG A 1 195 ? -0.472 -20.059 -13.382 1.00 97.56 195 ARG A CA 1
ATOM 1570 C C . ARG A 1 195 ? 0.795 -20.425 -12.624 1.00 97.56 195 ARG A C 1
ATOM 1572 O O . ARG A 1 195 ? 1.735 -19.652 -12.658 1.00 97.56 195 ARG A O 1
ATOM 1579 N N . LYS A 1 196 ? 0.857 -21.595 -11.980 1.00 96.00 196 LYS A N 1
ATOM 1580 C CA . LYS A 1 196 ? 2.066 -22.040 -11.262 1.00 96.00 196 LYS A CA 1
ATOM 1581 C C . LYS A 1 196 ? 3.272 -22.180 -12.184 1.00 96.00 196 LYS A C 1
ATOM 1583 O O . LYS A 1 196 ? 4.387 -21.871 -11.777 1.00 96.00 196 LYS A O 1
ATOM 1588 N N . LYS A 1 197 ? 3.044 -22.639 -13.417 1.00 96.31 197 LYS A N 1
ATOM 1589 C CA . LYS A 1 197 ? 4.086 -22.679 -14.440 1.00 96.31 197 LYS A CA 1
ATOM 1590 C C . LYS A 1 197 ? 4.539 -21.270 -14.830 1.00 96.31 197 LYS A C 1
ATOM 1592 O O . LYS A 1 197 ? 5.732 -21.031 -14.876 1.00 96.31 197 LYS A O 1
ATOM 1597 N N . GLU A 1 198 ? 3.617 -20.336 -15.062 1.00 96.88 198 GLU A N 1
ATOM 1598 C CA . GLU A 1 198 ? 3.969 -18.936 -15.338 1.00 96.88 198 GLU A CA 1
ATOM 1599 C C . GLU A 1 198 ? 4.715 -18.285 -14.172 1.00 96.88 198 GLU A C 1
ATOM 1601 O O . GLU A 1 198 ? 5.690 -17.587 -14.417 1.00 96.88 198 GLU A O 1
ATOM 1606 N N . LEU A 1 199 ? 4.300 -18.545 -12.926 1.00 95.75 199 LEU A N 1
ATOM 1607 C CA . LEU A 1 199 ? 4.985 -18.029 -11.743 1.00 95.75 199 LEU A CA 1
ATOM 1608 C C . LEU A 1 199 ? 6.449 -18.469 -11.731 1.00 95.75 199 LEU A C 1
ATOM 1610 O O . LEU A 1 199 ? 7.328 -17.624 -11.680 1.00 95.75 199 LEU A O 1
ATOM 1614 N N . ARG A 1 200 ? 6.695 -19.772 -11.885 1.00 96.25 200 ARG A N 1
ATOM 1615 C CA . ARG A 1 200 ? 8.045 -20.346 -11.904 1.00 96.25 200 ARG A CA 1
ATOM 1616 C C . ARG A 1 200 ? 8.884 -19.899 -13.100 1.00 96.25 200 ARG A C 1
ATOM 1618 O O . ARG A 1 200 ? 10.064 -19.631 -12.949 1.00 96.25 200 ARG A O 1
ATOM 1625 N N . ASP A 1 201 ? 8.301 -19.919 -14.295 1.00 95.31 201 ASP A N 1
ATOM 1626 C CA . ASP A 1 201 ? 9.068 -19.768 -15.534 1.00 95.31 201 ASP A CA 1
ATOM 1627 C C . ASP A 1 201 ? 9.256 -18.291 -15.926 1.00 95.31 201 ASP A C 1
ATOM 1629 O O . ASP A 1 201 ? 10.084 -17.998 -16.788 1.00 95.31 201 ASP A O 1
ATOM 1633 N N . LYS A 1 202 ? 8.434 -17.374 -15.390 1.00 95.50 202 LYS A N 1
ATOM 1634 C CA . LYS A 1 202 ? 8.373 -15.977 -15.854 1.00 95.50 202 LYS A CA 1
ATOM 1635 C C . LYS A 1 202 ? 8.270 -14.917 -14.762 1.00 95.50 202 LYS A C 1
ATOM 1637 O O . LYS A 1 202 ? 8.664 -13.795 -15.036 1.00 95.50 202 LYS A O 1
ATOM 1642 N N . VAL A 1 203 ? 7.655 -15.203 -13.614 1.00 96.12 203 VAL A N 1
ATOM 1643 C CA . VAL A 1 203 ? 7.393 -14.166 -12.594 1.00 96.12 203 VAL A CA 1
ATOM 1644 C C . VAL A 1 203 ? 8.469 -14.160 -11.519 1.00 96.12 203 VAL A C 1
ATOM 1646 O O . VAL A 1 203 ? 8.914 -13.087 -11.150 1.00 96.12 203 VAL A O 1
ATOM 1649 N N . ASP A 1 204 ? 8.872 -15.334 -11.042 1.00 96.94 204 ASP A N 1
ATOM 1650 C CA . ASP A 1 204 ? 9.942 -15.533 -10.063 1.00 96.94 204 ASP A CA 1
ATOM 1651 C C . ASP A 1 204 ? 11.300 -15.291 -10.742 1.00 96.94 204 ASP A C 1
ATOM 1653 O O . ASP A 1 204 ? 11.862 -16.179 -11.386 1.00 96.94 204 ASP A O 1
ATOM 1657 N N . VAL A 1 205 ? 11.769 -14.043 -10.693 1.00 95.38 205 VAL A N 1
ATOM 1658 C CA . VAL A 1 205 ? 12.964 -13.578 -11.419 1.00 95.38 205 VAL A CA 1
ATOM 1659 C C . VAL A 1 205 ? 14.235 -14.036 -10.710 1.00 95.38 205 VAL A C 1
ATOM 1661 O O . VAL A 1 205 ? 15.237 -14.328 -11.365 1.00 95.38 205 VAL A O 1
ATOM 1664 N N . ASN A 1 206 ? 14.203 -14.093 -9.378 1.00 95.81 206 ASN A N 1
ATOM 1665 C CA . ASN A 1 206 ? 15.347 -14.469 -8.550 1.00 95.81 206 ASN A CA 1
ATOM 1666 C C . ASN A 1 206 ? 15.364 -15.963 -8.163 1.00 95.81 206 ASN A C 1
ATOM 1668 O O . ASN A 1 206 ? 16.301 -16.399 -7.491 1.00 95.81 206 ASN A O 1
ATOM 1672 N N . PHE A 1 207 ? 14.381 -16.742 -8.630 1.00 96.19 207 PHE A N 1
ATOM 1673 C CA . PHE A 1 207 ? 14.222 -18.180 -8.394 1.00 96.19 207 PHE A CA 1
ATOM 1674 C C . PHE A 1 207 ? 14.124 -18.551 -6.906 1.00 96.19 207 PHE A C 1
ATOM 1676 O O . PHE A 1 207 ? 14.600 -19.615 -6.494 1.00 96.19 207 PHE A O 1
ATOM 1683 N N . ASP A 1 208 ? 13.522 -17.686 -6.086 1.00 97.00 208 ASP A N 1
ATOM 1684 C CA . ASP A 1 208 ? 13.407 -17.894 -4.641 1.00 97.00 208 ASP A CA 1
ATOM 1685 C C . ASP A 1 208 ? 12.146 -18.681 -4.228 1.00 97.00 208 ASP A C 1
ATOM 1687 O O . ASP A 1 208 ? 11.955 -18.976 -3.041 1.00 97.00 208 ASP A O 1
ATOM 1691 N N . GLY A 1 209 ? 11.288 -19.055 -5.186 1.00 97.50 209 GLY A N 1
ATOM 1692 C CA . GLY A 1 209 ? 10.047 -19.796 -4.948 1.00 97.50 209 GLY A CA 1
ATOM 1693 C C . GLY A 1 209 ? 8.898 -18.946 -4.396 1.00 97.50 209 GLY A C 1
ATOM 1694 O O . GLY A 1 209 ? 7.879 -19.496 -3.950 1.00 97.50 209 GLY A O 1
ATOM 1695 N N . HIS A 1 210 ? 9.045 -17.623 -4.412 1.00 98.38 210 HIS A N 1
ATOM 1696 C CA . HIS A 1 210 ? 8.048 -16.657 -3.982 1.00 98.38 210 HIS A CA 1
ATOM 1697 C C . HIS A 1 210 ? 7.700 -15.691 -5.119 1.00 98.38 210 HIS A C 1
ATOM 1699 O O . HIS A 1 210 ? 8.192 -15.772 -6.237 1.00 98.38 210 HIS A O 1
ATOM 1705 N N . VAL A 1 211 ? 6.726 -14.828 -4.848 1.00 98.25 211 VAL A N 1
ATOM 1706 C CA . VAL A 1 211 ? 6.292 -13.760 -5.739 1.00 98.25 211 VAL A CA 1
ATOM 1707 C C . VAL A 1 211 ? 6.219 -12.489 -4.915 1.00 98.25 211 VAL A C 1
ATOM 1709 O O . VAL A 1 211 ? 5.368 -12.353 -4.029 1.00 98.25 211 VAL A O 1
ATOM 1712 N N . SER A 1 212 ? 7.120 -11.564 -5.191 1.00 98.56 212 SER A N 1
ATOM 1713 C CA . SER A 1 212 ? 7.094 -10.199 -4.678 1.00 98.56 212 SER A CA 1
ATOM 1714 C C . SER A 1 212 ? 6.106 -9.329 -5.473 1.00 98.56 212 SER A C 1
ATOM 1716 O O . SER A 1 212 ? 5.640 -9.687 -6.561 1.00 98.56 212 SER A O 1
ATOM 1718 N N . MET A 1 213 ? 5.741 -8.170 -4.924 1.00 98.62 213 MET A N 1
ATOM 1719 C CA . MET A 1 213 ? 4.897 -7.200 -5.630 1.00 98.62 213 MET A CA 1
ATOM 1720 C C . MET A 1 213 ? 5.631 -6.632 -6.853 1.00 98.62 213 MET A C 1
ATOM 1722 O O . MET A 1 213 ? 5.002 -6.437 -7.892 1.00 98.62 213 MET A O 1
ATOM 1726 N N . ILE A 1 214 ? 6.949 -6.406 -6.761 1.00 98.69 214 ILE A N 1
ATOM 1727 C CA . ILE A 1 214 ? 7.750 -5.921 -7.896 1.00 98.69 214 ILE A CA 1
ATOM 1728 C C . ILE A 1 214 ? 7.747 -6.924 -9.059 1.00 98.69 214 ILE A C 1
ATOM 1730 O O . ILE A 1 214 ? 7.509 -6.530 -10.196 1.00 98.69 214 ILE A O 1
ATOM 1734 N N . GLU A 1 215 ? 7.888 -8.221 -8.790 1.00 98.00 215 GLU A N 1
ATOM 1735 C CA . GLU A 1 215 ? 7.814 -9.271 -9.817 1.00 98.00 215 GLU A CA 1
ATOM 1736 C C . GLU A 1 215 ? 6.442 -9.346 -10.490 1.00 98.00 215 GLU A C 1
ATOM 1738 O O . GLU A 1 215 ? 6.346 -9.444 -11.717 1.00 98.00 215 GLU A O 1
ATOM 1743 N N . TYR A 1 216 ? 5.365 -9.246 -9.702 1.00 98.38 216 TYR A N 1
ATOM 1744 C CA . TYR A 1 216 ? 4.012 -9.145 -10.246 1.00 98.38 216 TYR A CA 1
ATOM 1745 C C . TYR A 1 216 ? 3.878 -7.951 -11.203 1.00 98.38 216 TYR A C 1
ATOM 1747 O O . TYR A 1 216 ? 3.367 -8.117 -12.312 1.00 98.38 216 TYR A O 1
ATOM 1755 N N . LEU A 1 217 ? 4.343 -6.766 -10.794 1.00 98.56 217 LEU A N 1
ATOM 1756 C CA . LEU A 1 217 ? 4.237 -5.542 -11.589 1.00 98.56 217 LEU A CA 1
ATOM 1757 C C . LEU A 1 217 ? 5.059 -5.638 -12.878 1.00 98.56 217 LEU A C 1
ATOM 1759 O O . LEU A 1 217 ? 4.518 -5.396 -13.957 1.00 98.56 217 LEU A O 1
ATOM 1763 N N . LEU A 1 218 ? 6.320 -6.069 -12.799 1.00 97.81 218 LEU A N 1
ATOM 1764 C CA . LEU A 1 218 ? 7.167 -6.238 -13.982 1.00 97.81 218 LEU A CA 1
ATOM 1765 C C . LEU A 1 218 ? 6.550 -7.237 -14.972 1.00 97.81 218 LEU A C 1
ATOM 1767 O O . LEU A 1 218 ? 6.525 -6.973 -16.171 1.00 97.81 218 LEU A O 1
ATOM 1771 N N . TYR A 1 219 ? 5.978 -8.349 -14.495 1.00 97.50 219 TYR A N 1
ATOM 1772 C CA . TYR A 1 219 ? 5.315 -9.313 -15.377 1.00 97.50 219 TYR A CA 1
ATOM 1773 C C . TYR A 1 219 ? 4.002 -8.784 -15.974 1.00 97.50 219 TYR A C 1
ATOM 1775 O O . TYR A 1 219 ? 3.715 -9.021 -17.156 1.00 97.50 219 TYR A O 1
ATOM 1783 N N . GLN A 1 220 ? 3.183 -8.083 -15.183 1.00 98.19 220 GLN A N 1
ATOM 1784 C CA . GLN A 1 220 ? 1.920 -7.503 -15.646 1.00 98.19 220 GLN A CA 1
ATOM 1785 C C . GLN A 1 220 ? 2.173 -6.447 -16.734 1.00 98.19 220 GLN A C 1
ATOM 1787 O O . GLN A 1 220 ? 1.517 -6.477 -17.775 1.00 98.19 220 GLN A O 1
ATOM 1792 N N . TYR A 1 221 ? 3.186 -5.597 -16.548 1.00 97.75 221 TYR A N 1
ATOM 1793 C CA . TYR A 1 221 ? 3.550 -4.502 -17.454 1.00 97.75 221 TYR A CA 1
ATOM 1794 C C . TYR A 1 221 ? 4.741 -4.828 -18.377 1.00 97.75 221 TYR A C 1
ATOM 1796 O O . TYR A 1 221 ? 5.410 -3.937 -18.895 1.00 97.75 221 TYR A O 1
ATOM 1804 N N . ARG A 1 222 ? 4.963 -6.118 -18.665 1.00 97.00 222 ARG A N 1
ATOM 1805 C CA . ARG A 1 222 ? 6.116 -6.639 -19.431 1.00 97.00 222 ARG A CA 1
ATOM 1806 C C . ARG A 1 222 ? 6.290 -6.142 -20.874 1.00 97.00 222 ARG A C 1
ATOM 1808 O O . ARG A 1 222 ? 7.204 -6.571 -21.562 1.00 97.00 222 ARG A O 1
ATOM 1815 N N . HIS A 1 223 ? 5.364 -5.329 -21.374 1.00 95.44 223 HIS A N 1
ATOM 1816 C CA . HIS A 1 223 ? 5.443 -4.737 -22.710 1.00 95.44 223 HIS A CA 1
ATOM 1817 C C . HIS A 1 223 ? 6.386 -3.526 -22.752 1.00 95.44 223 HIS A C 1
ATOM 1819 O O . HIS A 1 223 ? 6.883 -3.197 -23.823 1.00 95.44 223 HIS A O 1
ATOM 1825 N N . PHE A 1 224 ? 6.651 -2.900 -21.601 1.00 95.94 224 PHE A N 1
ATOM 1826 C CA . PHE A 1 224 ? 7.674 -1.860 -21.448 1.00 95.94 224 PHE A CA 1
ATOM 1827 C C . PHE A 1 224 ? 8.590 -2.074 -20.236 1.00 95.94 224 PHE A C 1
ATOM 1829 O O . PHE A 1 224 ? 9.627 -1.428 -20.153 1.00 95.94 224 PHE A O 1
ATOM 1836 N N . ALA A 1 225 ? 8.224 -2.949 -19.293 1.00 96.44 225 ALA A N 1
ATOM 1837 C CA . ALA A 1 225 ? 9.001 -3.192 -18.083 1.00 96.44 225 ALA A CA 1
ATOM 1838 C C . ALA A 1 225 ? 9.673 -4.570 -18.104 1.00 96.44 225 ALA A C 1
ATOM 1840 O O . ALA A 1 225 ? 9.071 -5.564 -18.504 1.00 96.44 225 ALA A O 1
ATOM 1841 N N . ASN A 1 226 ? 10.910 -4.654 -17.627 1.00 96.62 226 ASN A N 1
ATOM 1842 C CA . ASN A 1 226 ? 11.608 -5.919 -17.401 1.00 96.62 226 ASN A CA 1
ATOM 1843 C C . ASN A 1 226 ? 12.619 -5.754 -16.248 1.00 96.62 226 ASN A C 1
ATOM 1845 O O . ASN A 1 226 ? 12.906 -4.620 -15.859 1.00 96.62 226 ASN A O 1
ATOM 1849 N N . PRO A 1 227 ? 13.150 -6.845 -15.669 1.00 97.19 227 PRO A N 1
ATOM 1850 C CA . PRO A 1 227 ? 14.043 -6.745 -14.517 1.00 97.19 227 PRO A CA 1
ATOM 1851 C C . PRO A 1 227 ? 15.337 -5.960 -14.774 1.00 97.19 227 PRO A C 1
ATOM 1853 O O . PRO A 1 227 ? 15.727 -5.167 -13.921 1.00 97.19 227 PRO A O 1
ATOM 1856 N N . ALA A 1 228 ? 15.992 -6.144 -15.924 1.00 96.19 228 ALA A N 1
ATOM 1857 C CA . ALA A 1 228 ? 17.274 -5.500 -16.229 1.00 96.19 228 ALA A CA 1
ATOM 1858 C C . ALA A 1 228 ? 17.126 -3.983 -16.419 1.00 96.19 228 ALA A C 1
ATOM 1860 O O . ALA A 1 228 ? 17.875 -3.186 -15.842 1.00 96.19 228 ALA A O 1
ATOM 1861 N N . ASP A 1 229 ? 16.099 -3.570 -17.159 1.00 95.31 229 ASP A N 1
ATOM 1862 C CA . ASP A 1 229 ? 15.745 -2.163 -17.331 1.00 95.31 229 ASP A CA 1
ATOM 1863 C C . ASP A 1 229 ? 15.299 -1.533 -15.999 1.00 95.31 229 ASP A C 1
ATOM 1865 O O . ASP A 1 229 ? 15.737 -0.433 -15.660 1.00 95.31 229 ASP A O 1
ATOM 1869 N N . PHE A 1 230 ? 14.525 -2.249 -15.176 1.00 96.44 230 PHE A N 1
ATOM 1870 C CA . PHE A 1 230 ? 14.121 -1.764 -13.853 1.00 96.44 230 PHE A CA 1
ATOM 1871 C C . PHE A 1 230 ? 15.324 -1.479 -12.951 1.00 96.44 230 PHE A C 1
ATOM 1873 O O . PHE A 1 230 ? 15.393 -0.413 -12.332 1.00 96.44 230 PHE A O 1
ATOM 1880 N N . VAL A 1 231 ? 16.268 -2.422 -12.885 1.00 96.88 231 VAL A N 1
ATOM 1881 C CA . VAL A 1 231 ? 17.522 -2.292 -12.136 1.00 96.88 231 VAL A CA 1
ATOM 1882 C C . VAL A 1 231 ? 18.295 -1.066 -12.626 1.00 96.88 231 VAL A C 1
ATOM 1884 O O . VAL A 1 231 ? 18.637 -0.202 -11.820 1.00 96.88 231 VAL A O 1
ATOM 1887 N N . THR A 1 232 ? 18.462 -0.917 -13.943 1.00 95.50 232 THR A N 1
ATOM 1888 C CA . THR A 1 232 ? 19.157 0.231 -14.553 1.00 95.50 232 THR A CA 1
ATOM 1889 C C . THR A 1 232 ? 18.510 1.567 -14.176 1.00 95.50 232 THR A C 1
ATOM 1891 O O . THR A 1 232 ? 19.203 2.521 -13.811 1.00 95.50 232 THR A O 1
ATOM 1894 N N . ARG A 1 233 ? 17.175 1.639 -14.220 1.00 94.62 233 ARG A N 1
ATOM 1895 C CA . ARG A 1 233 ? 16.405 2.849 -13.894 1.00 94.62 233 ARG A CA 1
ATOM 1896 C C . ARG A 1 233 ? 16.416 3.183 -12.403 1.00 94.62 233 ARG A C 1
ATOM 1898 O O . ARG A 1 233 ? 16.349 4.358 -12.046 1.00 94.62 233 ARG A O 1
ATOM 1905 N N . SER A 1 234 ? 16.502 2.173 -11.539 1.00 96.25 234 SER A N 1
ATOM 1906 C CA . SER A 1 234 ? 16.271 2.324 -10.097 1.00 96.25 234 SER A CA 1
ATOM 1907 C C . SER A 1 234 ? 17.546 2.349 -9.249 1.00 96.25 234 SER A C 1
ATOM 1909 O O . SER A 1 234 ? 17.546 2.996 -8.205 1.00 96.25 234 SER A O 1
ATOM 1911 N N . MET A 1 235 ? 18.640 1.703 -9.675 1.00 95.12 235 MET A N 1
ATOM 1912 C CA . MET A 1 235 ? 19.887 1.609 -8.892 1.00 95.12 235 MET A CA 1
ATOM 1913 C C . MET A 1 235 ? 20.507 2.967 -8.543 1.00 95.12 235 MET A C 1
ATOM 1915 O O . MET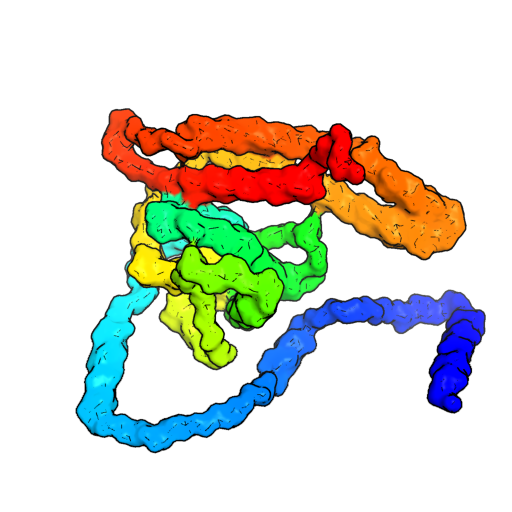 A 1 235 ? 21.149 3.100 -7.509 1.00 95.12 235 MET A O 1
ATOM 1919 N N . ASN A 1 236 ? 20.296 3.984 -9.379 1.00 91.81 236 ASN A N 1
ATOM 1920 C CA . ASN A 1 236 ? 20.873 5.319 -9.193 1.00 91.81 236 ASN A CA 1
ATOM 1921 C C . ASN A 1 236 ? 19.884 6.331 -8.592 1.00 91.81 236 ASN A C 1
ATOM 1923 O O . ASN A 1 236 ? 20.096 7.541 -8.700 1.00 91.81 236 ASN A O 1
ATOM 1927 N N . HIS A 1 237 ? 18.782 5.859 -8.004 1.00 90.50 237 HIS A N 1
ATOM 1928 C CA . HIS A 1 237 ? 17.732 6.718 -7.470 1.00 90.50 237 HIS A CA 1
ATOM 1929 C C . HIS A 1 237 ? 17.574 6.555 -5.954 1.00 90.50 237 HIS A C 1
ATOM 1931 O O . HIS A 1 237 ? 16.770 5.759 -5.462 1.00 90.50 237 HIS A O 1
ATOM 1937 N N . ASP A 1 238 ? 18.298 7.382 -5.202 1.00 93.56 238 ASP A N 1
ATOM 1938 C CA . ASP A 1 238 ? 18.136 7.469 -3.753 1.00 93.56 238 ASP A CA 1
ATOM 1939 C C . ASP A 1 238 ? 16.840 8.193 -3.359 1.00 93.56 238 ASP A C 1
ATOM 1941 O O . ASP A 1 238 ? 16.478 9.239 -3.901 1.00 93.56 238 ASP A O 1
ATOM 1945 N N . GLU A 1 239 ? 16.148 7.670 -2.342 1.00 95.19 239 GLU A N 1
ATOM 1946 C CA . GLU A 1 239 ? 14.975 8.333 -1.766 1.00 95.19 239 GLU A CA 1
ATOM 1947 C C . GLU A 1 239 ? 15.381 9.667 -1.119 1.00 95.19 239 GLU A C 1
ATOM 1949 O O . GLU A 1 239 ? 16.084 9.698 -0.103 1.00 95.19 239 GLU A O 1
ATOM 1954 N N . HIS A 1 240 ? 14.874 10.775 -1.664 1.00 95.75 240 HIS A N 1
ATOM 1955 C CA . HIS A 1 240 ? 15.100 12.102 -1.101 1.00 95.75 240 HIS A CA 1
ATOM 1956 C C . HIS A 1 240 ? 14.648 12.199 0.372 1.00 95.75 240 HIS A C 1
ATOM 1958 O O . HIS A 1 240 ? 13.597 11.662 0.747 1.00 95.75 240 HIS A O 1
ATOM 1964 N N . PRO A 1 241 ? 15.373 12.950 1.223 1.00 96.94 241 PRO A N 1
ATOM 1965 C CA . PRO A 1 241 ? 15.110 12.994 2.660 1.00 96.94 241 PRO A CA 1
ATOM 1966 C C . PRO A 1 241 ? 13.712 13.526 3.012 1.00 96.94 241 PRO A C 1
ATOM 1968 O O . PRO A 1 241 ? 13.117 13.069 3.989 1.00 96.94 241 PRO A O 1
ATOM 1971 N N . GLU A 1 242 ? 13.139 14.452 2.234 1.00 97.12 242 GLU A N 1
ATOM 1972 C CA . GLU A 1 242 ? 11.772 14.930 2.486 1.00 97.12 242 GLU A CA 1
ATOM 1973 C C . GLU A 1 242 ? 10.700 13.902 2.106 1.00 97.12 242 GLU A C 1
ATOM 1975 O O . GLU A 1 242 ? 9.678 13.828 2.790 1.00 97.12 242 GLU A O 1
ATOM 1980 N N . ILE A 1 243 ? 10.939 13.085 1.072 1.00 97.00 243 ILE A N 1
ATOM 1981 C CA . ILE A 1 243 ? 10.057 11.966 0.700 1.00 97.00 243 ILE A CA 1
ATOM 1982 C C . ILE A 1 243 ? 10.097 10.913 1.810 1.00 97.00 243 ILE A C 1
ATOM 1984 O O . ILE A 1 243 ? 9.046 10.539 2.334 1.00 97.00 243 ILE A O 1
ATOM 1988 N N . ARG A 1 244 ? 11.300 10.548 2.276 1.00 97.50 244 ARG A N 1
ATOM 1989 C CA . ARG A 1 244 ? 11.484 9.650 3.425 1.00 97.50 244 ARG A CA 1
ATOM 1990 C C . ARG A 1 244 ? 10.768 10.164 4.672 1.00 97.50 244 ARG A C 1
ATOM 1992 O O . ARG A 1 244 ? 10.060 9.416 5.343 1.00 97.50 244 ARG A O 1
ATOM 1999 N N . LYS A 1 245 ? 10.914 11.457 4.983 1.00 98.06 245 LYS A N 1
ATOM 2000 C CA . LYS A 1 245 ? 10.236 12.101 6.119 1.00 98.06 245 LYS A CA 1
ATOM 2001 C C . LYS A 1 245 ? 8.712 12.026 5.989 1.00 98.06 245 LYS A C 1
ATOM 2003 O O . LYS A 1 245 ? 8.039 11.763 6.983 1.00 98.06 245 LYS A O 1
ATOM 2008 N N . ALA A 1 246 ? 8.168 12.235 4.790 1.00 98.25 246 ALA A N 1
ATOM 2009 C CA . ALA A 1 246 ? 6.736 12.106 4.528 1.00 98.25 246 ALA A CA 1
ATOM 2010 C C . ALA A 1 246 ? 6.245 10.658 4.690 1.00 98.25 246 ALA A C 1
ATOM 2012 O O . ALA A 1 246 ? 5.230 10.433 5.352 1.00 98.25 246 ALA A O 1
ATOM 2013 N N . ARG A 1 247 ? 6.996 9.674 4.178 1.00 97.94 247 ARG A N 1
ATOM 2014 C CA . ARG A 1 247 ? 6.695 8.244 4.338 1.00 97.94 247 ARG A CA 1
ATOM 2015 C C . ARG A 1 247 ? 6.682 7.829 5.808 1.00 97.94 247 ARG A C 1
ATOM 2017 O O . ARG A 1 247 ? 5.693 7.269 6.274 1.00 97.94 247 ARG A O 1
ATOM 2024 N N . LEU A 1 248 ? 7.717 8.185 6.572 1.00 97.25 248 LEU A N 1
ATOM 2025 C CA . LEU A 1 248 ? 7.783 7.905 8.012 1.00 97.25 248 LEU A CA 1
ATOM 2026 C C . LEU A 1 248 ? 6.644 8.580 8.794 1.00 97.25 248 LEU A C 1
ATOM 2028 O O . LEU A 1 248 ? 6.107 7.994 9.733 1.00 97.25 248 LEU A O 1
ATOM 2032 N N . ALA A 1 249 ? 6.223 9.785 8.396 1.00 98.06 249 ALA A N 1
ATOM 2033 C CA . ALA A 1 249 ? 5.071 10.442 9.008 1.00 98.06 249 ALA A CA 1
ATOM 2034 C C . ALA A 1 249 ? 3.754 9.684 8.738 1.00 98.06 249 ALA A C 1
ATOM 2036 O O . ALA A 1 249 ? 2.928 9.557 9.642 1.00 98.06 249 ALA A O 1
ATOM 2037 N N . LEU A 1 250 ? 3.561 9.125 7.536 1.00 97.88 250 LEU A N 1
ATOM 2038 C CA . LEU A 1 250 ? 2.409 8.262 7.230 1.00 97.88 250 LEU A CA 1
ATOM 2039 C C . LEU A 1 250 ? 2.475 6.907 7.952 1.00 97.88 250 LEU A C 1
ATOM 2041 O O . LEU A 1 250 ? 1.435 6.381 8.360 1.00 97.88 250 LEU A O 1
ATOM 2045 N N . GLU A 1 251 ? 3.670 6.353 8.169 1.00 97.06 251 GLU A N 1
ATOM 2046 C CA . GLU A 1 251 ? 3.851 5.160 9.007 1.00 97.06 251 GLU A CA 1
ATOM 2047 C C . GLU A 1 251 ? 3.473 5.428 10.470 1.00 97.06 251 GLU A C 1
ATOM 2049 O O . GLU A 1 251 ? 2.803 4.606 11.101 1.00 97.06 251 GLU A O 1
ATOM 2054 N N . GLU A 1 252 ? 3.818 6.602 11.001 1.00 97.88 252 GLU A N 1
ATOM 2055 C CA . GLU A 1 252 ? 3.387 7.014 12.336 1.00 97.88 252 GLU A CA 1
ATOM 2056 C C . GLU A 1 252 ? 1.859 7.164 12.407 1.00 97.88 252 GLU A C 1
ATOM 2058 O O . GLU A 1 252 ? 1.243 6.707 13.373 1.00 97.88 252 GLU A O 1
ATOM 2063 N N . VAL A 1 253 ? 1.211 7.699 11.361 1.00 97.88 253 VAL A N 1
ATOM 2064 C CA . VAL A 1 253 ? -0.261 7.692 11.259 1.00 97.88 253 VAL A CA 1
ATOM 2065 C C . VAL A 1 253 ? -0.804 6.265 11.320 1.00 97.88 253 VAL A C 1
ATOM 2067 O O . VAL A 1 253 ? -1.726 6.012 12.095 1.00 97.88 253 VAL A O 1
ATOM 2070 N N . ASN A 1 254 ? -0.224 5.318 10.573 1.00 96.81 254 ASN A N 1
ATOM 2071 C CA . ASN A 1 254 ? -0.630 3.911 10.638 1.00 96.81 254 ASN A CA 1
ATOM 2072 C C . ASN A 1 254 ? -0.523 3.380 12.073 1.00 96.81 254 ASN A C 1
ATOM 2074 O O . ASN A 1 254 ? -1.497 2.834 12.580 1.00 96.81 254 ASN A O 1
ATOM 2078 N N . LYS A 1 255 ? 0.591 3.611 12.776 1.00 97.44 255 LYS A N 1
ATOM 2079 C CA . LYS A 1 255 ? 0.761 3.200 14.181 1.00 97.44 255 LYS A CA 1
ATOM 2080 C C . LYS A 1 255 ? -0.333 3.768 15.096 1.00 97.44 255 LYS A C 1
ATOM 2082 O O . LYS A 1 255 ? -0.849 3.054 15.959 1.00 97.44 255 LYS A O 1
ATOM 2087 N N . ARG A 1 256 ? -0.730 5.032 14.905 1.00 97.81 256 ARG A N 1
ATOM 2088 C CA . ARG A 1 256 ? -1.840 5.646 15.661 1.00 97.81 256 ARG A CA 1
ATOM 2089 C C . ARG A 1 256 ? -3.201 5.059 15.289 1.00 97.81 256 ARG A C 1
ATOM 2091 O O . ARG A 1 256 ? -4.004 4.833 16.192 1.00 97.81 256 ARG A O 1
ATOM 2098 N N . ILE A 1 257 ? -3.436 4.739 14.014 1.00 97.38 257 ILE A N 1
ATOM 2099 C CA . ILE A 1 257 ? -4.635 4.011 13.563 1.00 97.38 257 ILE A CA 1
ATOM 2100 C C . ILE A 1 257 ? -4.707 2.643 14.248 1.00 97.38 257 ILE A C 1
ATOM 2102 O O . ILE A 1 257 ? -5.757 2.292 14.777 1.00 97.38 257 ILE A O 1
ATOM 2106 N N . GLN A 1 258 ? -3.604 1.890 14.297 1.00 96.81 258 GLN A N 1
ATOM 2107 C CA . GLN A 1 258 ? -3.574 0.576 14.948 1.00 96.81 258 GLN A CA 1
ATOM 2108 C C . GLN A 1 258 ? -3.948 0.671 16.432 1.00 96.81 258 GLN A C 1
ATOM 2110 O O . GLN A 1 258 ? -4.779 -0.102 16.901 1.00 96.81 258 GLN A O 1
ATOM 2115 N N . ALA A 1 259 ? -3.391 1.648 17.157 1.00 97.75 259 ALA A N 1
ATOM 2116 C CA . ALA A 1 259 ? -3.719 1.873 18.565 1.00 97.75 259 ALA A CA 1
ATOM 2117 C C . ALA A 1 259 ? -5.197 2.251 18.773 1.00 97.75 259 ALA A C 1
ATOM 2119 O O . ALA A 1 259 ? -5.851 1.722 19.672 1.00 97.75 259 ALA A O 1
ATOM 2120 N N . TYR A 1 260 ? -5.732 3.136 17.929 1.00 98.06 260 TYR A N 1
ATOM 2121 C CA . TYR A 1 260 ? -7.134 3.550 17.979 1.00 98.06 260 TYR A CA 1
ATOM 2122 C C . TYR A 1 260 ? -8.094 2.385 17.671 1.00 98.06 260 TYR A C 1
ATOM 2124 O O . TYR A 1 260 ? -9.034 2.143 18.425 1.00 98.06 260 TYR A O 1
ATOM 2132 N N . GLU A 1 261 ? -7.845 1.621 16.603 1.00 97.88 261 GLU A N 1
ATOM 2133 C CA . GLU A 1 261 ? -8.699 0.495 16.191 1.00 97.88 261 GLU A CA 1
ATOM 2134 C C . GLU A 1 261 ? -8.608 -0.700 17.153 1.00 97.88 261 GLU A C 1
ATOM 2136 O O . GLU A 1 261 ? -9.590 -1.424 17.344 1.00 97.88 261 GLU A O 1
ATOM 2141 N N . ALA A 1 262 ? -7.456 -0.899 17.803 1.00 96.75 262 ALA A N 1
ATOM 2142 C CA . ALA A 1 262 ? -7.307 -1.894 18.859 1.00 96.75 262 ALA A CA 1
ATOM 2143 C C . ALA A 1 262 ? -8.179 -1.553 20.077 1.00 96.75 262 ALA A C 1
ATOM 2145 O O . ALA A 1 262 ? -8.892 -2.425 20.578 1.00 96.75 262 ALA A O 1
ATOM 2146 N N . GLU A 1 263 ? -8.179 -0.288 20.514 1.00 98.00 263 GLU A N 1
ATOM 2147 C CA . GLU A 1 263 ? -9.034 0.164 21.616 1.00 98.00 263 GLU A CA 1
ATOM 2148 C C . GLU A 1 263 ? -10.517 0.113 21.239 1.00 98.00 263 GLU A C 1
ATOM 2150 O O . GLU A 1 263 ? -11.339 -0.369 22.020 1.00 98.00 263 GLU A O 1
ATOM 2155 N N . LYS A 1 264 ? -10.862 0.508 20.008 1.00 97.94 264 LYS A N 1
ATOM 2156 C CA . LYS A 1 264 ? -12.218 0.361 19.470 1.00 97.94 264 LYS A CA 1
ATOM 2157 C C . LYS A 1 264 ? -12.692 -1.092 19.530 1.00 97.94 264 LYS A C 1
ATOM 2159 O O . LYS A 1 264 ? -13.745 -1.372 20.095 1.00 97.94 264 LYS A O 1
ATOM 2164 N N . SER A 1 265 ? -11.877 -2.021 19.029 1.00 97.00 265 SER A N 1
ATOM 2165 C CA . SER A 1 265 ? -12.185 -3.457 19.038 1.00 97.00 265 SER A CA 1
ATOM 2166 C C . SER A 1 265 ? -12.345 -4.004 20.463 1.00 97.00 265 SER A C 1
ATOM 2168 O O . SER A 1 265 ? -13.210 -4.844 20.717 1.00 97.00 265 SER A O 1
ATOM 2170 N N . ARG A 1 266 ? -11.524 -3.529 21.414 1.00 97.81 266 ARG A N 1
ATOM 2171 C CA . ARG A 1 266 ? -11.624 -3.895 22.836 1.00 97.81 266 ARG A CA 1
ATOM 2172 C C . ARG A 1 266 ? -12.958 -3.436 23.429 1.00 97.81 266 ARG A C 1
ATOM 2174 O O . ARG A 1 266 ? -13.649 -4.234 24.063 1.00 97.81 266 ARG A O 1
ATOM 2181 N N . LEU A 1 267 ? -13.333 -2.178 23.196 1.00 98.12 267 LEU A N 1
ATOM 2182 C CA . LEU A 1 267 ? -14.586 -1.597 23.677 1.00 98.12 267 LEU A CA 1
ATOM 2183 C C . LEU A 1 267 ? -15.814 -2.272 23.051 1.00 98.12 267 LEU A C 1
ATOM 2185 O O . LEU A 1 267 ? -16.760 -2.574 23.772 1.00 98.12 267 LEU A O 1
ATOM 2189 N N . GLU A 1 268 ? -15.786 -2.597 21.756 1.00 97.69 268 GLU A N 1
ATOM 2190 C CA . GLU A 1 268 ? -16.853 -3.354 21.079 1.00 97.69 268 GLU A CA 1
ATOM 2191 C C . GLU A 1 268 ? -17.032 -4.766 21.663 1.00 97.69 268 GLU A C 1
ATOM 2193 O O . GLU A 1 268 ? -18.154 -5.263 21.798 1.00 97.69 268 GLU A O 1
ATOM 2198 N N . ALA A 1 269 ? -15.938 -5.432 22.046 1.00 97.56 269 ALA A N 1
ATOM 2199 C CA . ALA A 1 269 ? -16.005 -6.727 22.719 1.00 97.56 269 ALA A CA 1
ATOM 2200 C C . ALA A 1 269 ? -16.573 -6.608 24.146 1.00 97.56 269 ALA A C 1
ATOM 2202 O O . ALA A 1 269 ? -17.353 -7.460 24.577 1.00 97.56 269 ALA A O 1
ATOM 2203 N N . GLU A 1 270 ? -16.216 -5.554 24.884 1.00 98.19 270 GLU A N 1
ATOM 2204 C CA . GLU A 1 270 ? -16.729 -5.302 26.236 1.00 98.19 270 GLU A CA 1
ATOM 2205 C C . GLU A 1 270 ? -18.181 -4.834 26.258 1.00 98.19 270 GLU A C 1
ATOM 2207 O O . GLU A 1 270 ? -18.921 -5.222 27.162 1.00 98.19 270 GLU A O 1
ATOM 2212 N N . GLN A 1 271 ? -18.611 -4.079 25.248 1.00 98.38 271 GLN A N 1
ATOM 2213 C CA . GLN A 1 271 ? -19.991 -3.634 25.072 1.00 98.38 271 GLN A CA 1
ATOM 2214 C C . GLN A 1 271 ? -20.978 -4.809 25.030 1.00 98.38 271 GLN A C 1
ATOM 2216 O O . GLN A 1 271 ? -22.102 -4.687 25.509 1.00 98.38 271 GLN A O 1
ATOM 2221 N N . LYS A 1 272 ? -20.558 -5.968 24.509 1.00 98.31 272 LYS A N 1
ATOM 2222 C CA . LYS A 1 272 ? -21.390 -7.183 24.451 1.00 98.31 272 LYS A CA 1
ATOM 2223 C C . LYS A 1 272 ? -21.645 -7.816 25.826 1.00 98.31 272 LYS A C 1
ATOM 2225 O O . LYS A 1 272 ? -22.516 -8.678 25.945 1.00 98.31 272 LYS A O 1
ATOM 2230 N N . LYS A 1 273 ? -20.895 -7.436 26.869 1.00 98.00 273 LYS A N 1
ATOM 2231 C CA . LYS A 1 273 ? -21.096 -7.940 28.238 1.00 98.00 273 LYS A CA 1
ATOM 2232 C C . LYS A 1 273 ? -22.334 -7.277 28.853 1.00 98.00 273 LYS A C 1
ATOM 2234 O O . LYS A 1 273 ? -22.542 -6.083 28.698 1.00 98.00 273 LYS A O 1
ATOM 2239 N N . LYS A 1 274 ? -23.154 -8.030 29.590 1.00 98.25 274 LYS A N 1
ATOM 2240 C CA . LYS A 1 274 ? -24.344 -7.479 30.267 1.00 98.25 274 LYS A CA 1
ATOM 2241 C C . LYS A 1 274 ? -23.965 -6.618 31.487 1.00 98.25 274 LYS A C 1
ATOM 2243 O O . LYS A 1 274 ? -22.889 -6.776 32.066 1.00 98.25 274 LYS A O 1
ATOM 2248 N N . GLY A 1 275 ? -24.880 -5.738 31.901 1.00 97.62 275 GLY A N 1
ATOM 2249 C CA . GLY A 1 275 ? -24.768 -4.923 33.118 1.00 97.62 275 GLY A CA 1
ATOM 2250 C C . GLY A 1 275 ? -23.930 -3.648 32.964 1.00 97.62 275 GLY A C 1
ATOM 2251 O O . GLY A 1 275 ? -23.654 -3.184 31.859 1.00 97.62 275 GLY A O 1
ATOM 2252 N N . VAL A 1 276 ? -23.504 -3.083 34.099 1.00 98.12 276 VAL A N 1
ATOM 2253 C CA . VAL A 1 276 ? -22.807 -1.780 34.167 1.00 98.12 276 VAL A CA 1
ATOM 2254 C C . VAL A 1 276 ? -21.505 -1.766 33.355 1.00 98.12 276 VAL A C 1
ATOM 2256 O O . VAL A 1 276 ? -21.150 -0.740 32.780 1.00 98.12 276 VAL A O 1
ATOM 2259 N N . LYS A 1 277 ? -20.806 -2.906 33.243 1.00 97.81 277 LYS A N 1
ATOM 2260 C CA . LYS A 1 277 ? -19.571 -3.014 32.445 1.00 97.81 277 LYS A CA 1
ATOM 2261 C C . LYS A 1 277 ? -19.823 -2.784 30.948 1.00 97.81 277 LYS A C 1
ATOM 2263 O O . LYS A 1 277 ? -19.098 -2.002 30.340 1.00 97.81 277 LYS A O 1
ATOM 2268 N N . GLY A 1 278 ? -20.859 -3.402 30.374 1.00 98.31 278 GLY A N 1
ATOM 2269 C CA . GLY A 1 278 ? -21.227 -3.181 28.970 1.00 98.31 278 GLY A CA 1
ATOM 2270 C C . GLY A 1 278 ? -21.742 -1.771 28.707 1.00 98.31 278 GLY A C 1
ATOM 2271 O O . GLY A 1 278 ? -21.399 -1.165 27.693 1.00 98.31 278 GLY A O 1
ATOM 2272 N N . LEU A 1 279 ? -22.496 -1.207 29.658 1.00 98.25 279 LEU A N 1
ATOM 2273 C CA . LEU A 1 279 ? -22.960 0.179 29.573 1.00 98.25 279 LEU A CA 1
ATOM 2274 C C . LEU A 1 279 ? -21.784 1.169 29.592 1.00 98.25 279 LEU A C 1
ATOM 2276 O O . LEU A 1 279 ? -21.726 2.075 28.763 1.00 98.25 279 LEU A O 1
ATOM 2280 N N . ARG A 1 280 ? -20.792 0.957 30.468 1.00 98.31 280 ARG A N 1
ATOM 2281 C CA . ARG A 1 280 ? -19.563 1.764 30.497 1.00 98.31 280 ARG A CA 1
ATOM 2282 C C . ARG A 1 280 ? -18.796 1.673 29.178 1.00 98.31 280 ARG A C 1
ATOM 2284 O O . ARG A 1 280 ? -18.392 2.707 28.656 1.00 98.31 280 ARG A O 1
ATOM 2291 N N . ALA A 1 281 ? -18.628 0.469 28.627 1.00 98.44 281 ALA A N 1
ATOM 2292 C CA . ALA A 1 281 ? -17.964 0.278 27.338 1.00 98.44 281 ALA A CA 1
ATOM 2293 C C . ALA A 1 281 ? -18.728 0.953 26.186 1.00 98.44 281 ALA A C 1
ATOM 2295 O O . ALA A 1 281 ? -18.104 1.590 25.344 1.00 98.44 281 ALA A O 1
ATOM 2296 N N . THR A 1 282 ? -20.065 0.905 26.196 1.00 98.50 282 THR A N 1
ATOM 2297 C CA . THR A 1 282 ? -20.922 1.626 25.236 1.00 98.50 282 THR A CA 1
ATOM 2298 C C . THR A 1 282 ? -20.679 3.135 25.297 1.00 98.50 282 THR A C 1
ATOM 2300 O O . THR A 1 282 ? -20.466 3.768 24.264 1.00 98.50 282 THR A O 1
ATOM 2303 N N . ASN A 1 283 ? -20.642 3.710 26.504 1.00 98.38 283 ASN A N 1
ATOM 2304 C CA . ASN A 1 283 ? -20.388 5.139 26.695 1.00 98.38 283 ASN A CA 1
ATOM 2305 C C . ASN A 1 283 ? -18.975 5.535 26.242 1.00 98.38 283 ASN A C 1
ATOM 2307 O O . ASN A 1 283 ? -18.806 6.533 25.545 1.00 98.38 283 ASN A O 1
ATOM 2311 N N . MET A 1 284 ? -17.962 4.734 26.589 1.00 98.25 284 MET A N 1
ATOM 2312 C CA . MET A 1 284 ? -16.581 4.967 26.155 1.00 98.25 284 MET A CA 1
ATOM 2313 C C . MET A 1 284 ? -16.433 4.852 24.635 1.00 98.25 284 MET A C 1
ATOM 2315 O O . MET A 1 284 ? -15.746 5.671 24.032 1.00 98.25 284 MET A O 1
ATOM 2319 N N . LEU A 1 285 ? -17.105 3.884 24.002 1.00 98.00 285 LEU A N 1
ATOM 2320 C CA . LEU A 1 285 ? -17.110 3.724 22.548 1.00 98.00 285 LEU A CA 1
ATOM 2321 C C . LEU A 1 285 ? -17.755 4.936 21.860 1.00 98.00 285 LEU A C 1
ATOM 2323 O O . LEU A 1 285 ? -17.208 5.446 20.885 1.00 98.00 285 LEU A O 1
ATOM 2327 N N . ALA A 1 286 ? -18.864 5.451 22.403 1.00 97.88 286 ALA A N 1
ATOM 2328 C CA . ALA A 1 286 ? -19.511 6.666 21.905 1.00 97.88 286 ALA A CA 1
ATOM 2329 C C . ALA A 1 286 ? -18.611 7.913 22.033 1.00 97.88 286 ALA A C 1
ATOM 2331 O O . ALA A 1 286 ? -18.652 8.802 21.183 1.00 97.88 286 ALA A O 1
ATOM 2332 N N . GLN A 1 287 ? -17.766 7.962 23.066 1.00 97.88 287 GLN A N 1
ATOM 2333 C CA . GLN A 1 287 ? -16.818 9.052 23.323 1.00 97.88 287 GLN A CA 1
ATOM 2334 C C . GLN A 1 287 ? -15.434 8.834 22.689 1.00 97.88 287 GLN A C 1
ATOM 2336 O O . GLN A 1 287 ? -14.562 9.693 22.820 1.00 97.88 287 GLN A O 1
ATOM 2341 N N . LEU A 1 288 ? -15.205 7.725 21.975 1.00 97.44 288 LEU A N 1
ATOM 2342 C CA . LEU A 1 288 ? -13.876 7.352 21.480 1.00 97.44 288 LEU A CA 1
ATOM 2343 C C . LEU A 1 288 ? -13.284 8.395 20.513 1.00 97.44 288 LEU A C 1
ATOM 2345 O O . LEU A 1 288 ? -12.079 8.645 20.533 1.00 97.44 288 LEU A O 1
ATOM 2349 N N . ASN A 1 289 ? -14.128 9.068 19.727 1.00 96.62 289 ASN A N 1
ATOM 2350 C CA . ASN A 1 289 ? -13.727 10.153 18.816 1.00 96.62 289 ASN A CA 1
ATOM 2351 C C . ASN A 1 289 ? -13.395 11.476 19.525 1.00 96.62 289 ASN A C 1
ATOM 2353 O O . ASN A 1 289 ? -12.950 12.421 18.883 1.00 96.62 289 ASN A O 1
ATOM 2357 N N . SER A 1 290 ? -13.599 11.548 20.837 1.00 97.00 290 SER A N 1
ATOM 2358 C CA . SER A 1 290 ? -13.160 12.654 21.693 1.00 97.00 290 SER A CA 1
ATOM 2359 C C . SER A 1 290 ? -12.056 12.209 22.659 1.00 97.00 290 SER A C 1
ATOM 2361 O O . SER A 1 290 ? -11.728 12.929 23.594 1.00 97.00 290 SER A O 1
ATOM 2363 N N . SER A 1 291 ? -11.505 11.002 22.478 1.00 97.38 291 SER A N 1
ATOM 2364 C CA . SER A 1 291 ? -10.469 10.451 23.352 1.00 97.38 291 SER A CA 1
ATOM 2365 C C . SER A 1 291 ? -9.064 10.968 22.999 1.00 97.38 291 SER A C 1
ATOM 2367 O O . SER A 1 291 ? -8.808 11.325 21.843 1.00 97.38 291 SER A O 1
ATOM 2369 N N . PRO A 1 292 ? -8.093 10.877 23.930 1.00 98.38 292 PRO A N 1
ATOM 2370 C CA . PRO A 1 292 ? -6.694 11.215 23.650 1.00 98.38 292 PRO A CA 1
ATOM 2371 C C . PRO A 1 292 ? -6.061 10.399 22.509 1.00 98.38 292 PRO A C 1
ATOM 2373 O O . PRO A 1 292 ? -5.109 10.851 21.875 1.00 98.38 292 PRO A O 1
ATOM 2376 N N . LEU A 1 293 ? -6.554 9.182 22.232 1.00 97.94 293 LEU A N 1
ATOM 2377 C CA . LEU A 1 293 ? -6.079 8.377 21.098 1.00 97.94 293 LEU A CA 1
ATOM 2378 C C . LEU A 1 293 ? -6.483 9.007 19.764 1.00 97.94 293 LEU A C 1
ATOM 2380 O O . LEU A 1 293 ? -5.667 9.064 18.842 1.00 97.94 293 LEU A O 1
ATOM 2384 N N . TRP A 1 294 ? -7.715 9.512 19.678 1.00 97.75 294 TRP A N 1
ATOM 2385 C CA . TRP A 1 294 ? -8.194 10.208 18.491 1.00 97.75 294 TRP A CA 1
ATOM 2386 C C . TRP A 1 294 ? -7.437 11.516 18.266 1.00 97.75 294 TRP A C 1
ATOM 2388 O O . TRP A 1 294 ? -7.005 11.783 17.149 1.00 97.75 294 TRP A O 1
ATOM 2398 N N . GLU A 1 295 ? -7.195 12.300 19.318 1.00 97.56 295 GLU A N 1
ATOM 2399 C CA . GLU A 1 295 ? -6.404 13.535 19.223 1.00 97.56 295 GLU A CA 1
ATOM 2400 C C . GLU A 1 295 ? -4.982 13.277 18.712 1.00 97.56 295 GLU A C 1
ATOM 2402 O O . GLU A 1 295 ? -4.526 13.962 17.796 1.00 97.56 295 GLU A O 1
ATOM 2407 N N . LYS A 1 296 ? -4.308 12.239 19.229 1.00 98.06 296 LYS A N 1
ATOM 2408 C CA . LYS A 1 296 ? -2.982 11.813 18.747 1.00 98.06 296 LYS A CA 1
ATOM 2409 C C . LYS A 1 296 ? -3.008 11.391 17.277 1.00 98.06 296 LYS A C 1
ATOM 2411 O O . LYS A 1 296 ? -2.078 11.714 16.542 1.00 98.06 296 LYS A O 1
ATOM 2416 N N . LEU A 1 297 ? -4.060 10.694 16.842 1.00 97.56 297 LEU A N 1
ATOM 2417 C CA . LEU A 1 297 ? -4.248 10.336 15.435 1.00 97.56 297 LEU A CA 1
ATOM 2418 C C . LEU A 1 297 ? -4.447 11.581 14.554 1.00 97.56 297 LEU A C 1
ATOM 2420 O O . LEU A 1 297 ? -3.799 11.697 13.517 1.00 97.56 297 LEU A O 1
ATOM 2424 N N . GLN A 1 298 ? -5.278 12.539 14.976 1.00 98.00 298 GLN A N 1
ATOM 2425 C CA . GLN A 1 298 ? -5.475 13.795 14.240 1.00 98.00 298 GLN A CA 1
ATOM 2426 C C . GLN A 1 298 ? -4.187 14.619 14.148 1.00 98.00 298 GLN A C 1
ATOM 2428 O O . GLN A 1 298 ? -3.871 15.139 13.081 1.00 98.00 298 GLN A O 1
ATOM 2433 N N . ALA A 1 299 ? -3.423 14.710 15.238 1.00 98.06 299 ALA A N 1
ATOM 2434 C CA . ALA A 1 299 ? -2.134 15.392 15.238 1.00 98.06 299 ALA A CA 1
ATOM 2435 C C . ALA A 1 299 ? -1.160 14.744 14.240 1.00 98.06 299 ALA A C 1
ATOM 2437 O O . ALA A 1 299 ? -0.575 15.444 13.416 1.00 98.06 299 ALA A O 1
ATOM 2438 N N . ALA A 1 300 ? -1.059 13.409 14.243 1.00 98.00 300 ALA A N 1
ATOM 2439 C CA . ALA A 1 300 ? -0.225 12.676 13.292 1.00 98.00 300 ALA A CA 1
ATOM 2440 C C . ALA A 1 300 ? -0.662 12.905 11.834 1.00 98.00 300 ALA A C 1
ATOM 2442 O O . ALA A 1 300 ? 0.192 13.099 10.971 1.00 98.00 300 ALA A O 1
ATOM 2443 N N . LEU A 1 301 ? -1.973 12.942 11.553 1.00 97.94 301 LEU A N 1
ATOM 2444 C CA . LEU A 1 301 ? -2.501 13.240 10.215 1.00 97.94 301 LEU A CA 1
ATOM 2445 C C . LEU A 1 301 ? -2.097 14.637 9.730 1.00 97.94 301 LEU A C 1
ATOM 2447 O O . LEU A 1 301 ? -1.693 14.779 8.579 1.00 97.94 301 LEU A O 1
ATOM 2451 N N . ILE A 1 302 ? -2.157 15.651 10.598 1.00 97.69 302 ILE A N 1
ATOM 2452 C CA . ILE A 1 302 ? -1.741 17.024 10.269 1.00 97.69 302 ILE A CA 1
ATOM 2453 C C . ILE A 1 302 ? -0.230 17.079 9.999 1.00 97.69 302 ILE A C 1
ATOM 2455 O O . ILE A 1 302 ? 0.209 17.709 9.036 1.00 97.69 302 ILE A O 1
ATOM 2459 N N . THR A 1 303 ? 0.579 16.397 10.817 1.00 98.06 303 THR A N 1
ATOM 2460 C CA . THR A 1 303 ? 2.032 16.309 10.606 1.00 98.06 303 THR A CA 1
ATOM 2461 C C . THR A 1 303 ? 2.372 15.608 9.290 1.00 98.06 303 THR A C 1
ATOM 2463 O O . THR A 1 303 ? 3.213 16.104 8.538 1.00 98.06 303 THR A O 1
ATOM 2466 N N . ALA A 1 304 ? 1.706 14.490 8.984 1.00 98.00 304 ALA A N 1
ATOM 2467 C CA . ALA A 1 304 ? 1.886 13.772 7.728 1.00 98.00 304 ALA A CA 1
ATOM 2468 C C . ALA A 1 304 ? 1.465 14.627 6.528 1.00 98.00 304 ALA A C 1
ATOM 2470 O O . ALA A 1 304 ? 2.214 14.722 5.562 1.00 98.00 304 ALA A O 1
ATOM 2471 N N . GLU A 1 305 ? 0.335 15.329 6.610 1.00 97.75 305 GLU A N 1
ATOM 2472 C CA . GLU A 1 305 ? -0.105 16.265 5.573 1.00 97.75 305 GLU A CA 1
ATOM 2473 C C . GLU A 1 305 ? 0.919 17.370 5.309 1.00 97.75 305 GLU A C 1
ATOM 2475 O O . GLU A 1 305 ? 1.256 17.636 4.154 1.00 97.75 305 GLU A O 1
ATOM 2480 N N . ALA A 1 306 ? 1.464 17.987 6.359 1.00 98.12 306 ALA A N 1
ATOM 2481 C CA . ALA A 1 306 ? 2.501 18.999 6.206 1.00 98.12 306 ALA A CA 1
ATOM 2482 C C . ALA A 1 306 ? 3.762 18.426 5.533 1.00 98.12 306 ALA A C 1
ATOM 2484 O O . ALA A 1 306 ? 4.319 19.068 4.640 1.00 98.12 306 ALA A O 1
ATOM 2485 N N . ALA A 1 307 ? 4.190 17.219 5.919 1.00 98.00 307 ALA A N 1
ATOM 2486 C CA . ALA A 1 307 ? 5.353 16.553 5.335 1.00 98.00 307 ALA A CA 1
ATOM 2487 C C . ALA A 1 307 ? 5.132 16.181 3.858 1.00 98.00 307 ALA A C 1
ATOM 2489 O O . ALA A 1 307 ? 5.977 16.497 3.020 1.00 98.00 307 ALA A O 1
ATOM 2490 N N . VAL A 1 308 ? 3.975 15.599 3.519 1.00 97.81 308 VAL A N 1
ATOM 2491 C CA . VAL A 1 308 ? 3.590 15.266 2.136 1.00 97.81 308 VAL A CA 1
ATOM 2492 C C . VAL A 1 308 ? 3.494 16.529 1.283 1.00 97.81 308 VAL A C 1
ATOM 2494 O O . VAL A 1 308 ? 3.992 16.546 0.159 1.00 97.81 308 VAL A O 1
ATOM 2497 N N . ARG A 1 309 ? 2.941 17.626 1.817 1.00 97.50 309 ARG A N 1
ATOM 2498 C CA . ARG A 1 309 ? 2.887 18.917 1.115 1.00 97.50 309 ARG A CA 1
ATOM 2499 C C . ARG A 1 309 ? 4.282 19.468 0.821 1.00 97.50 309 ARG A C 1
ATOM 2501 O O . ARG A 1 309 ? 4.504 19.985 -0.270 1.00 97.50 309 ARG A O 1
ATOM 2508 N N . ILE A 1 310 ? 5.216 19.372 1.772 1.00 96.50 310 ILE A N 1
ATOM 2509 C CA . ILE A 1 310 ? 6.609 19.809 1.577 1.00 96.50 310 ILE A CA 1
ATOM 2510 C C . ILE A 1 310 ? 7.282 18.970 0.483 1.00 96.50 310 ILE A C 1
ATOM 2512 O O . ILE A 1 310 ? 7.857 19.547 -0.439 1.00 96.50 310 ILE A O 1
ATOM 2516 N N . ALA A 1 311 ? 7.159 17.640 0.541 1.00 96.38 311 ALA A N 1
ATOM 2517 C CA . ALA A 1 311 ? 7.707 16.745 -0.478 1.00 96.38 311 ALA A CA 1
ATOM 2518 C C . ALA A 1 311 ? 7.100 17.023 -1.866 1.00 96.38 311 ALA A C 1
ATOM 2520 O O . ALA A 1 311 ? 7.831 17.202 -2.836 1.00 96.38 311 ALA A O 1
ATOM 2521 N N . THR A 1 312 ? 5.775 17.171 -1.947 1.00 95.75 312 THR A N 1
ATOM 2522 C CA . THR A 1 312 ? 5.051 17.470 -3.197 1.00 95.75 312 THR A CA 1
ATOM 2523 C C . THR A 1 312 ? 5.457 18.823 -3.772 1.00 95.75 312 THR A C 1
ATOM 2525 O O . THR A 1 312 ? 5.704 18.934 -4.965 1.00 95.75 312 THR A O 1
ATOM 2528 N N . LYS A 1 313 ? 5.593 19.864 -2.942 1.00 95.19 313 LYS A N 1
ATOM 2529 C CA . LYS A 1 313 ? 6.038 21.184 -3.413 1.00 95.19 313 LYS A CA 1
ATOM 2530 C C . LYS A 1 313 ? 7.465 21.145 -3.968 1.00 95.19 313 LYS A C 1
ATOM 2532 O O . LYS A 1 313 ? 7.766 21.889 -4.897 1.00 95.19 313 LYS A O 1
ATOM 2537 N N . LYS A 1 314 ? 8.339 20.321 -3.381 1.00 94.19 314 LYS A N 1
ATOM 2538 C CA . LYS A 1 314 ? 9.750 20.225 -3.776 1.00 94.19 314 LYS A CA 1
ATOM 2539 C C . LYS A 1 314 ? 9.957 19.349 -5.019 1.00 94.19 314 LYS A C 1
ATOM 2541 O O . LYS A 1 314 ? 10.785 19.708 -5.847 1.00 94.19 314 LYS A O 1
ATOM 2546 N N . TYR A 1 315 ? 9.187 18.267 -5.170 1.00 93.50 315 TYR A N 1
ATOM 2547 C CA . TYR A 1 315 ? 9.434 17.233 -6.189 1.00 93.50 315 TYR A CA 1
ATOM 2548 C C . TYR A 1 315 ? 8.246 16.930 -7.130 1.00 93.50 315 TYR A C 1
ATOM 2550 O O . TYR A 1 315 ? 8.412 16.190 -8.088 1.00 93.50 315 TYR A O 1
ATOM 2558 N N . GLY A 1 316 ? 7.048 17.479 -6.899 1.00 89.69 316 GLY A N 1
ATOM 2559 C CA . GLY A 1 316 ? 5.794 17.070 -7.557 1.00 89.69 316 GLY A CA 1
ATOM 2560 C C . GLY A 1 316 ? 5.267 17.975 -8.678 1.00 89.69 316 GLY A C 1
ATOM 2561 O O . GLY A 1 316 ? 4.059 18.164 -8.762 1.00 89.69 316 GLY A O 1
ATOM 2562 N N . GLY A 1 317 ? 6.117 18.584 -9.511 1.00 72.81 317 GLY A N 1
ATOM 2563 C CA . GLY A 1 317 ? 5.600 19.436 -10.603 1.00 72.81 317 GLY A CA 1
ATOM 2564 C C . GLY A 1 317 ? 6.607 20.296 -11.361 1.00 72.81 317 GLY A C 1
ATOM 2565 O O . GLY A 1 317 ? 6.229 21.052 -12.253 1.00 72.81 317 GLY A O 1
ATOM 2566 N N . LYS A 1 318 ? 7.894 20.203 -11.035 1.00 65.44 318 LYS A N 1
ATOM 2567 C CA . LYS A 1 318 ? 8.961 20.715 -11.892 1.00 65.44 318 LYS A CA 1
ATOM 2568 C C . LYS A 1 318 ? 9.909 19.562 -12.134 1.00 65.44 318 LYS A C 1
ATOM 2570 O O . LYS A 1 318 ? 10.387 18.986 -11.161 1.00 65.44 318 LYS A O 1
ATOM 2575 N N . VAL A 1 319 ? 10.188 19.259 -13.404 1.00 58.47 319 VAL A N 1
ATOM 2576 C CA . VAL A 1 319 ? 11.372 18.476 -13.768 1.00 58.47 319 VAL A CA 1
ATOM 2577 C C . VAL A 1 319 ? 12.540 19.237 -13.161 1.00 58.47 319 VAL A C 1
ATOM 2579 O O . VAL A 1 319 ? 12.906 20.314 -13.640 1.00 58.47 319 VAL A O 1
ATOM 2582 N N . PHE A 1 320 ? 13.033 18.759 -12.022 1.00 55.59 320 PHE A N 1
ATOM 2583 C CA . PHE A 1 320 ? 14.150 19.382 -11.343 1.00 55.59 320 PHE A CA 1
ATOM 2584 C C . PHE A 1 320 ? 15.352 19.107 -12.241 1.00 55.59 320 PHE A C 1
ATOM 2586 O O . PHE A 1 320 ? 15.928 18.024 -12.213 1.00 55.59 320 PHE A O 1
ATOM 2593 N N . LYS A 1 321 ? 15.679 20.058 -13.125 1.00 55.16 321 LYS A N 1
ATOM 2594 C CA . LYS A 1 321 ? 16.948 20.040 -13.845 1.00 55.16 321 LYS A CA 1
ATOM 2595 C C . LYS A 1 321 ? 18.016 20.254 -12.782 1.00 55.16 321 LYS A C 1
ATOM 2597 O O . LYS A 1 321 ? 18.302 21.390 -12.419 1.00 55.16 321 LYS A O 1
ATOM 2602 N N . GLY A 1 322 ? 18.514 19.157 -12.214 1.00 57.75 322 GLY A N 1
ATOM 2603 C CA . GLY A 1 322 ? 19.660 19.199 -11.320 1.00 57.75 322 GLY A CA 1
ATOM 2604 C C . GLY A 1 322 ? 20.807 19.936 -12.007 1.00 57.75 322 GLY A C 1
ATOM 2605 O O . GLY A 1 322 ? 20.928 19.904 -13.234 1.00 57.75 322 GLY A O 1
ATOM 2606 N N . GLU A 1 323 ? 21.653 20.583 -11.213 1.00 55.22 323 GLU A N 1
ATOM 2607 C CA . GLU A 1 323 ? 22.764 21.452 -11.637 1.00 55.22 323 GLU A CA 1
ATOM 2608 C C . GLU A 1 323 ? 23.866 20.745 -12.468 1.00 55.22 323 GLU A C 1
ATOM 2610 O O . GLU A 1 323 ? 24.920 21.311 -12.721 1.00 55.22 323 GLU A O 1
ATOM 2615 N N . GLY A 1 324 ? 23.628 19.517 -12.941 1.00 64.25 324 GLY A N 1
ATOM 2616 C CA . GLY A 1 324 ? 24.563 18.713 -13.732 1.00 64.25 324 GLY A CA 1
ATOM 2617 C C . GLY A 1 324 ? 23.946 17.978 -14.925 1.00 64.25 324 GLY A C 1
ATOM 2618 O O . GLY A 1 324 ? 24.568 17.049 -15.431 1.00 64.25 324 GLY A O 1
ATOM 2619 N N . GLY A 1 325 ? 22.727 18.321 -15.361 1.00 57.25 325 GLY A N 1
ATOM 2620 C CA . GLY A 1 325 ? 22.130 17.814 -16.612 1.00 57.25 325 GLY A CA 1
ATOM 2621 C C . GLY A 1 325 ? 21.832 16.306 -16.684 1.00 57.25 325 GLY A C 1
ATOM 2622 O O . GLY A 1 325 ? 21.177 15.870 -17.627 1.00 57.25 325 GLY A O 1
ATOM 2623 N N . ARG A 1 326 ? 22.253 15.500 -15.701 1.00 55.34 326 ARG A N 1
ATOM 2624 C CA . ARG A 1 326 ? 21.847 14.097 -15.581 1.00 55.34 326 ARG A CA 1
ATOM 2625 C C . ARG A 1 326 ? 20.406 14.043 -15.091 1.00 55.34 326 ARG A C 1
ATOM 2627 O O . ARG A 1 326 ? 20.086 14.597 -14.040 1.00 55.34 326 ARG A O 1
ATOM 2634 N N . ALA A 1 327 ? 19.550 13.380 -15.861 1.00 55.19 327 ALA A N 1
ATOM 2635 C CA . ALA A 1 327 ? 18.201 13.050 -15.436 1.00 55.19 327 ALA A CA 1
ATOM 2636 C C . ALA A 1 327 ? 18.293 12.110 -14.223 1.00 55.19 327 ALA A C 1
ATOM 2638 O O . ALA A 1 327 ? 18.522 10.914 -14.376 1.00 55.19 327 ALA A O 1
ATOM 2639 N N . MET A 1 328 ? 18.180 12.657 -13.009 1.00 61.03 328 MET A N 1
ATOM 2640 C CA . MET A 1 328 ? 17.816 11.847 -11.847 1.00 61.03 328 MET A CA 1
ATOM 2641 C C . MET A 1 328 ? 16.447 11.227 -12.133 1.00 61.03 328 MET A C 1
ATOM 2643 O O . MET A 1 328 ? 15.586 11.893 -12.717 1.00 61.03 328 MET A O 1
ATOM 2647 N N . GLY A 1 329 ? 16.265 9.957 -11.761 1.00 72.31 329 GLY A N 1
ATOM 2648 C CA . GLY A 1 329 ? 14.981 9.271 -11.908 1.00 72.31 329 GLY A CA 1
ATOM 2649 C C . GLY A 1 329 ? 13.833 10.085 -11.299 1.00 72.31 329 GLY A C 1
ATOM 2650 O O . GLY A 1 329 ? 14.032 10.911 -10.404 1.00 72.31 329 GLY A O 1
ATOM 2651 N N . SER A 1 330 ? 12.626 9.905 -11.829 1.00 88.75 330 SER A N 1
ATOM 2652 C CA . SER A 1 330 ? 11.476 10.670 -11.359 1.00 88.75 330 SER A CA 1
ATOM 2653 C C . SER A 1 330 ? 11.008 10.152 -9.998 1.00 88.75 330 SER A C 1
ATOM 2655 O O . SER A 1 330 ? 10.787 8.961 -9.809 1.00 88.75 330 SER A O 1
ATOM 2657 N N . SER A 1 331 ? 10.794 11.066 -9.051 1.00 95.00 331 SER A N 1
ATOM 2658 C CA . SER A 1 331 ? 10.133 10.778 -7.770 1.00 95.00 331 SER A CA 1
ATOM 2659 C C . SER A 1 331 ? 8.601 10.884 -7.853 1.00 95.00 331 SER A C 1
ATOM 2661 O O . SER A 1 331 ? 7.922 10.919 -6.822 1.00 95.00 331 SER A O 1
ATOM 2663 N N . GLU A 1 332 ? 8.030 10.990 -9.057 1.00 95.31 332 GLU A N 1
ATOM 2664 C CA . GLU A 1 332 ? 6.591 11.194 -9.254 1.00 95.31 332 GLU A CA 1
ATOM 2665 C C . GLU A 1 332 ? 5.744 10.044 -8.700 1.00 95.31 332 GLU A C 1
ATOM 2667 O O . GLU A 1 332 ? 4.725 10.309 -8.058 1.00 95.31 332 GLU A O 1
ATOM 2672 N N . GLY A 1 333 ? 6.200 8.794 -8.836 1.00 96.56 333 GLY A N 1
ATOM 2673 C CA . GLY A 1 333 ? 5.536 7.625 -8.257 1.00 96.56 333 GLY A CA 1
ATOM 2674 C C . GLY A 1 333 ? 5.407 7.718 -6.735 1.00 96.56 333 GLY A C 1
ATOM 2675 O O . GLY A 1 333 ? 4.317 7.546 -6.184 1.00 96.56 333 GLY A O 1
ATOM 2676 N N . SER A 1 334 ? 6.495 8.088 -6.052 1.00 97.25 334 SER A N 1
ATOM 2677 C CA . SER A 1 334 ? 6.511 8.353 -4.609 1.00 97.25 334 SER A CA 1
ATOM 2678 C C . SER A 1 334 ? 5.539 9.467 -4.230 1.00 97.25 334 SER A C 1
ATOM 2680 O O . SER A 1 334 ? 4.740 9.308 -3.308 1.00 97.25 334 SER A O 1
ATOM 2682 N N . ILE A 1 335 ? 5.593 10.610 -4.921 1.00 97.56 335 ILE A N 1
ATOM 2683 C CA . ILE A 1 335 ? 4.740 11.763 -4.607 1.00 97.56 335 ILE A CA 1
ATOM 2684 C C . ILE A 1 335 ? 3.264 11.423 -4.808 1.00 97.56 335 ILE A C 1
ATOM 2686 O O . ILE A 1 335 ? 2.439 11.751 -3.949 1.00 97.56 335 ILE A O 1
ATOM 2690 N N . TRP A 1 336 ? 2.923 10.740 -5.900 1.00 97.38 336 TRP A N 1
ATOM 2691 C CA . TRP A 1 336 ? 1.562 10.293 -6.153 1.00 97.38 336 TRP A CA 1
ATOM 2692 C C . TRP A 1 336 ? 1.078 9.341 -5.053 1.00 97.38 336 TRP A C 1
ATOM 2694 O O . TRP A 1 336 ? 0.024 9.584 -4.461 1.00 97.38 336 TRP A O 1
ATOM 2704 N N . TRP A 1 337 ? 1.879 8.329 -4.696 1.00 98.25 337 TRP A N 1
ATOM 2705 C CA . TRP A 1 337 ? 1.517 7.343 -3.673 1.00 98.25 337 TRP A CA 1
ATOM 2706 C C . TRP A 1 337 ? 1.302 7.985 -2.301 1.00 98.25 337 TRP A C 1
ATOM 2708 O O . TRP A 1 337 ? 0.305 7.713 -1.632 1.00 98.25 337 TRP A O 1
ATOM 2718 N N . LEU A 1 338 ? 2.202 8.885 -1.890 1.00 98.12 338 LEU A N 1
ATOM 2719 C CA . LEU A 1 338 ? 2.099 9.617 -0.626 1.00 98.12 338 LEU A CA 1
ATOM 2720 C C . LEU A 1 338 ? 0.815 10.457 -0.554 1.00 98.12 338 LEU A C 1
ATOM 2722 O O . LEU A 1 338 ? 0.127 10.449 0.470 1.00 98.12 338 LEU A O 1
ATOM 2726 N N . ASN A 1 339 ? 0.471 11.167 -1.633 1.00 97.81 339 ASN A N 1
ATOM 2727 C CA . ASN A 1 339 ? -0.765 11.949 -1.698 1.00 97.81 339 ASN A CA 1
ATOM 2728 C C . ASN A 1 339 ? -2.005 11.049 -1.684 1.00 97.81 339 ASN A C 1
ATOM 2730 O O . ASN A 1 339 ? -2.967 11.341 -0.969 1.00 97.81 339 ASN A O 1
ATOM 2734 N N . ARG A 1 340 ? -1.978 9.938 -2.430 1.00 98.19 340 ARG A N 1
ATOM 2735 C CA . ARG A 1 340 ? -3.087 8.983 -2.498 1.00 98.19 340 ARG A CA 1
ATOM 2736 C C . ARG A 1 340 ? -3.360 8.328 -1.146 1.00 98.19 340 ARG A C 1
ATOM 2738 O O . ARG A 1 340 ? -4.514 8.270 -0.715 1.00 98.19 340 ARG A O 1
ATOM 2745 N N . ASP A 1 341 ? -2.305 7.903 -0.460 1.00 98.31 341 ASP A N 1
ATOM 2746 C CA . ASP A 1 341 ? -2.376 7.269 0.853 1.00 98.31 341 ASP A CA 1
ATOM 2747 C C . ASP A 1 341 ? -2.821 8.242 1.952 1.00 98.31 341 ASP A C 1
ATOM 2749 O O . ASP A 1 341 ? -3.671 7.911 2.785 1.00 98.31 341 ASP A O 1
ATOM 2753 N N . LEU A 1 342 ? -2.334 9.487 1.912 1.00 98.12 342 LEU A N 1
ATOM 2754 C CA . LEU A 1 342 ? -2.843 10.555 2.768 1.00 98.12 342 LEU A CA 1
ATOM 2755 C C . LEU A 1 342 ? -4.338 10.808 2.521 1.00 98.12 342 LEU A C 1
ATOM 2757 O O . LEU A 1 342 ? -5.094 10.965 3.482 1.00 98.12 342 LEU A O 1
ATOM 2761 N N . ALA A 1 343 ? -4.780 10.830 1.261 1.00 97.81 343 ALA A N 1
ATOM 2762 C CA . ALA A 1 343 ? -6.180 11.047 0.911 1.00 97.81 343 ALA A CA 1
ATOM 2763 C C . ALA A 1 343 ? -7.092 9.937 1.461 1.00 97.81 343 ALA A C 1
ATOM 2765 O O . ALA A 1 343 ? -8.107 10.256 2.082 1.00 97.81 343 ALA A O 1
ATOM 2766 N N . GLU A 1 344 ? -6.721 8.655 1.331 1.00 97.81 344 GLU A N 1
ATOM 2767 C CA . GLU A 1 344 ? -7.484 7.544 1.932 1.00 97.81 344 GLU A CA 1
ATOM 2768 C C . GLU A 1 344 ? -7.533 7.638 3.459 1.00 97.81 344 GLU A C 1
ATOM 2770 O O . GLU A 1 344 ? -8.596 7.503 4.078 1.00 97.81 344 GLU A O 1
ATOM 2775 N N . LYS A 1 345 ? -6.396 7.946 4.091 1.00 97.81 345 LYS A N 1
ATOM 2776 C CA . LYS A 1 345 ? -6.331 8.129 5.545 1.00 97.81 345 LYS A CA 1
ATOM 2777 C C . LYS A 1 345 ? -7.212 9.285 6.013 1.00 97.81 345 LYS A C 1
ATOM 2779 O O . LYS A 1 345 ? -7.946 9.123 6.986 1.00 97.81 345 LYS A O 1
ATOM 2784 N N . LYS A 1 346 ? -7.206 10.426 5.316 1.00 97.50 346 LYS A N 1
ATOM 2785 C CA . LYS A 1 346 ? -8.072 11.577 5.629 1.00 97.50 346 LYS A CA 1
ATOM 2786 C C . LYS A 1 346 ? -9.544 11.288 5.339 1.00 97.50 346 LYS A C 1
ATOM 2788 O O . LYS A 1 346 ? -10.393 11.711 6.114 1.00 97.50 346 LYS A O 1
ATOM 2793 N N . LYS A 1 347 ? -9.862 10.535 4.285 1.00 96.69 347 LYS A N 1
ATOM 2794 C CA . LYS A 1 347 ? -11.235 10.104 3.982 1.00 96.69 347 LYS A CA 1
ATOM 2795 C C . LYS A 1 347 ? -11.812 9.243 5.105 1.00 96.69 347 LYS A C 1
ATOM 2797 O O . LYS A 1 347 ? -12.961 9.435 5.489 1.00 96.69 347 LYS A O 1
ATOM 2802 N N . LYS A 1 348 ? -11.018 8.313 5.644 1.00 96.62 348 LYS A N 1
ATOM 2803 C CA . LYS A 1 348 ? -11.474 7.365 6.669 1.00 96.62 348 LYS A CA 1
ATOM 2804 C C . LYS A 1 348 ? -11.388 7.906 8.099 1.00 96.62 348 LYS A C 1
ATOM 2806 O O . LYS A 1 348 ? -12.264 7.619 8.909 1.00 96.62 348 LYS A O 1
ATOM 2811 N N . TYR A 1 349 ? -10.339 8.663 8.410 1.00 97.25 349 TYR A N 1
ATOM 2812 C CA . TYR A 1 349 ? -10.012 9.095 9.771 1.00 97.25 349 TYR A CA 1
ATOM 2813 C C . TYR A 1 349 ? -9.924 10.616 9.934 1.00 97.25 349 TYR A C 1
ATOM 2815 O O . TYR A 1 349 ? -9.610 11.082 11.021 1.00 97.25 349 TYR A O 1
ATOM 2823 N N . GLY A 1 350 ? -10.172 11.417 8.900 1.00 96.44 350 GLY A N 1
ATOM 2824 C CA . GLY A 1 350 ? -10.175 12.876 9.015 1.00 96.44 350 GLY A CA 1
ATOM 2825 C C . GLY A 1 350 ? -11.387 13.410 9.782 1.00 96.44 350 GLY A C 1
ATOM 2826 O O . GLY A 1 350 ? -12.406 12.736 9.945 1.00 96.44 350 GLY A O 1
ATOM 2827 N N . ARG A 1 351 ? -11.297 14.659 10.254 1.00 93.75 351 ARG A N 1
ATOM 2828 C CA . ARG A 1 351 ? -12.445 15.353 10.856 1.00 93.75 351 ARG A CA 1
ATOM 2829 C C . ARG A 1 351 ? -13.543 15.553 9.810 1.00 93.75 351 ARG A C 1
ATOM 2831 O O . ARG A 1 351 ? -13.315 16.195 8.787 1.00 93.75 351 ARG A O 1
ATOM 2838 N N . VAL A 1 352 ? -14.746 15.060 10.102 1.00 85.94 352 VAL A N 1
ATOM 2839 C CA . VAL A 1 352 ? -15.939 15.359 9.300 1.00 85.94 352 VAL A CA 1
ATOM 2840 C C . VAL A 1 352 ? -16.244 16.858 9.435 1.00 85.94 352 VAL A C 1
ATOM 2842 O O . VAL A 1 352 ? -16.353 17.343 10.567 1.00 85.94 352 VAL A O 1
ATOM 2845 N N . PRO A 1 353 ? -16.373 17.613 8.329 1.00 83.12 353 PRO A N 1
ATOM 2846 C CA . PRO A 1 353 ? -16.748 19.021 8.388 1.00 83.12 353 PRO A CA 1
ATOM 2847 C C . PRO A 1 353 ? -18.069 19.192 9.148 1.00 83.12 353 PRO A C 1
ATOM 2849 O O . PRO A 1 353 ? -19.058 18.521 8.841 1.00 83.12 353 PRO A O 1
ATOM 2852 N N . LYS A 1 354 ? -18.099 20.085 10.147 1.00 77.38 354 LYS A N 1
ATOM 2853 C CA . LYS A 1 354 ? -19.342 20.456 10.839 1.00 77.38 354 LYS A CA 1
ATOM 2854 C C . LYS A 1 354 ? -20.296 21.056 9.794 1.00 77.38 354 LYS A C 1
ATOM 2856 O O . LYS A 1 354 ? -20.005 22.127 9.279 1.00 77.38 354 LYS A O 1
ATOM 2861 N N . GLY A 1 355 ? -21.380 20.354 9.453 1.00 77.44 355 GLY A N 1
ATOM 2862 C CA . GLY A 1 355 ? -22.403 20.846 8.513 1.00 77.44 355 GLY A CA 1
ATOM 2863 C C . GLY A 1 355 ? -22.785 19.918 7.352 1.00 77.44 355 GLY A C 1
ATOM 2864 O O . GLY A 1 355 ? -23.662 20.282 6.584 1.00 77.44 355 GLY A O 1
ATOM 2865 N N . LYS A 1 356 ? -22.178 18.730 7.213 1.00 67.25 356 LYS A N 1
ATOM 2866 C CA . LYS A 1 356 ? -22.591 17.707 6.222 1.00 67.25 356 LYS A CA 1
ATOM 2867 C C . LYS A 1 356 ? -23.237 16.467 6.867 1.00 67.25 356 LYS A C 1
ATOM 2869 O O . LYS A 1 356 ? -22.883 15.349 6.503 1.00 67.25 356 LYS A O 1
ATOM 2874 N N . LYS A 1 357 ? -24.084 16.655 7.884 1.00 49.47 357 LYS A N 1
ATOM 2875 C CA . LYS A 1 357 ? -24.816 15.542 8.511 1.00 49.47 357 LYS A CA 1
ATOM 2876 C C . LYS A 1 357 ? -26.177 15.347 7.878 1.00 49.47 357 LYS A C 1
ATOM 2878 O O . LYS A 1 357 ? -26.823 16.385 7.624 1.00 49.47 357 LYS A O 1
#

Foldseek 3Di:
DVVVVVVVVVVVVVVVVVPDDPPPPPPDDPPPPDLCPPVNVVVVLVVDDPDPPDPDPPDDDDPVRVVVVVVVVVVVVPDQLLPPDDPVLLVVVVVLLQDFLLSLQLLVCLLQVVPCVLVLCCCPPQLSVLLQVLVCSVVVHPDPLVDDTGRWAALVSVLVSLVVSQVQCVDPVNVVCVPPSNVLVDGDDDRSVVSSVCCQRHQCNSNPRIHGSNSVVQRSNVVPHGSNSSSVSRVQADDDPLLVQLVVLLVVLSVLVSVLVVLLVVLVVQLPDDDPRVVVSVVCNVCSCVDPSLVSSQVSLVSSVVSLVVVCVVQPPDQPCPPPNDRRGHSNSSSVSSVVSSVVSCVVNNDDPPPPD

InterPro domains:
  IPR040810 Calcium-regulated actin-bundling protein, C-terminal [PF18060] (248-317)
  IPR053356 Calcium-regulated actin-bundling protein [PTHR37009] (86-354)

Organism: NCBI:txid552664

Radius of gyration: 26.18 Å; chains: 1; bounding box: 70×52×80 Å

pLDDT: mean 86.77, std 18.27, range [36.03, 98.69]

Secondary structure (DSSP, 8-state):
-HHHHHHHHHHHHHHHHHHS-TT-TTS----------HHHHHHHHHT---------------HHHHHHHHHHHHHTT-S-SS----HHHHHHHHHHHTS-HHHHHHHHHHHTHHHHGGGHHHIIIIIIHHHHHHHHHHTT---GGGPPP-SEEEHHHHHHHHHHHHHHHHSGGGGGGSSGGGGGGPPPP--HHHHHHHIIIII-SS-SSEEEHHHHHHHHTTTT--HHHHHHHHTT----HHHHHHHHHHHHHHHHHHHHHHHHHHHHHHHTS-SHHHHHHHHHHHTGGGSHHHHHHHHHHHHHHHHHHHHHHHHSSS----TT---PPP-HHHHHHHHHHHHHHHHHHSPPPTT--